Protein AF-A0A3E0DUM4-F1 (afdb_monomer)

Sequence (190 aa):
MMRSFSKRTEKLINAALLCGCVSVSGQLQAVDLVTFGQACLKQESYLNTLKRNIDEADFARHTSKDLNQGARANLRSYNRQLNELEPELQACQKNAPNSRTCHDIRIRHNRLTELADRAEQRLDKQHDALNLDPPQTLFFRQQRYHDVYDQFIAMCRDSDVHYQLIQDPNAYQQVCGSGSNKASITCSLF

Nearest PDB structures (foldseek):
  6pyu-assembly1_B  TM=5.303E-01  e=1.252E-01  Homo sapiens
  8i21-assembly1_A  TM=4.875E-01  e=2.104E-01  Saccharomyces cerevisiae S288C
  3q0k-assembly1_A  TM=5.573E-01  e=5.086E-01  Homo sapiens
  8hhl-assembly1_A  TM=4.078E-01  e=9.987E-01  Mycolicibacterium mucogenicum
  6z6f-assembly1_C  TM=4.645E-01  e=1.513E+00  Saccharomyces cerevisiae S288C

Mean predicted aligned error: 15.5 Å

Structure (mmCIF, N/CA/C/O backbone):
data_AF-A0A3E0DUM4-F1
#
_entry.id   AF-A0A3E0DUM4-F1
#
loop_
_atom_site.group_PDB
_atom_site.id
_atom_site.type_symbol
_atom_site.label_atom_id
_atom_site.label_alt_id
_atom_site.label_comp_id
_atom_site.label_asym_id
_atom_site.label_entity_id
_atom_site.label_seq_id
_atom_site.pdbx_PDB_ins_code
_atom_site.Cartn_x
_atom_site.Cartn_y
_atom_site.Cartn_z
_atom_site.occupancy
_atom_site.B_iso_or_equiv
_atom_site.auth_seq_id
_atom_site.auth_comp_id
_atom_site.auth_asym_id
_atom_site.auth_atom_id
_atom_site.pdbx_PDB_model_num
ATOM 1 N N . MET A 1 1 ? -41.282 -30.465 -21.167 1.00 40.03 1 MET A N 1
ATOM 2 C CA . MET A 1 1 ? -39.963 -30.616 -21.828 1.00 40.03 1 MET A CA 1
ATOM 3 C C . MET A 1 1 ? -39.872 -29.615 -22.969 1.00 40.03 1 MET A C 1
ATOM 5 O O . MET A 1 1 ? -40.908 -29.290 -23.523 1.00 40.03 1 MET A O 1
ATOM 9 N N . MET A 1 2 ? -38.650 -29.172 -23.285 1.00 31.66 2 MET A N 1
ATOM 10 C CA . MET A 1 2 ? -38.254 -28.144 -24.269 1.00 31.66 2 MET A CA 1
ATOM 11 C C . MET A 1 2 ? -38.303 -26.688 -23.768 1.00 31.66 2 MET A C 1
ATOM 13 O O . MET A 1 2 ? -39.292 -25.979 -23.900 1.00 31.66 2 MET A O 1
ATOM 17 N N . ARG A 1 3 ? -37.164 -26.238 -23.220 1.00 33.84 3 ARG A N 1
ATOM 18 C CA . ARG A 1 3 ? -36.743 -24.831 -23.218 1.00 33.84 3 ARG A CA 1
ATOM 19 C C . ARG A 1 3 ? -35.675 -24.681 -24.300 1.00 33.84 3 ARG A C 1
ATOM 21 O O . ARG A 1 3 ? -34.672 -25.391 -24.270 1.00 33.84 3 ARG A O 1
ATOM 28 N N . SER A 1 4 ? -35.910 -23.791 -25.257 1.00 32.53 4 SER A N 1
ATOM 29 C CA . SER A 1 4 ? -34.938 -23.398 -26.274 1.00 32.53 4 SER A CA 1
ATOM 30 C C . SER A 1 4 ? -33.843 -22.544 -25.634 1.00 32.53 4 SER A C 1
ATOM 32 O O . SER A 1 4 ? -34.098 -21.412 -25.221 1.00 32.53 4 SER A O 1
ATOM 34 N N . PHE A 1 5 ? -32.626 -23.075 -25.554 1.00 36.91 5 PHE A N 1
ATOM 35 C CA . PHE A 1 5 ? -31.440 -22.289 -25.236 1.00 36.91 5 PHE A CA 1
ATOM 36 C C . PHE A 1 5 ? -30.905 -21.647 -26.517 1.00 36.91 5 PHE A C 1
ATOM 38 O O . PHE A 1 5 ? -30.597 -22.325 -27.498 1.00 36.91 5 PHE A O 1
ATOM 45 N N . SER A 1 6 ? -30.836 -20.317 -26.497 1.00 35.28 6 SER A N 1
ATOM 46 C CA . SER A 1 6 ? -30.232 -19.498 -27.542 1.00 35.28 6 SER A CA 1
ATOM 47 C C . SER A 1 6 ? -28.742 -19.824 -27.656 1.00 35.28 6 SER A C 1
ATOM 49 O O . SER A 1 6 ? -27.968 -19.596 -26.726 1.00 35.28 6 SER A O 1
ATOM 51 N N . LYS A 1 7 ? -28.352 -20.382 -28.805 1.00 37.91 7 LYS A N 1
ATOM 52 C CA . LYS A 1 7 ? -26.960 -20.577 -29.213 1.00 37.91 7 LYS A CA 1
ATOM 53 C C . LYS A 1 7 ? -26.340 -19.208 -29.508 1.00 37.91 7 LYS A C 1
ATOM 55 O O . LYS A 1 7 ? -26.515 -18.678 -30.602 1.00 37.91 7 LYS A O 1
ATOM 60 N N . ARG A 1 8 ? -25.581 -18.648 -28.565 1.00 36.72 8 ARG A N 1
ATOM 61 C CA . ARG A 1 8 ? -24.530 -17.673 -28.890 1.00 36.72 8 ARG A CA 1
ATOM 62 C C . ARG A 1 8 ? -23.198 -18.402 -28.893 1.00 36.72 8 ARG A C 1
ATOM 64 O O . ARG A 1 8 ? -22.580 -18.627 -27.864 1.00 36.72 8 ARG A O 1
ATOM 71 N N . THR A 1 9 ? -22.850 -18.813 -30.102 1.00 42.00 9 THR A N 1
ATOM 72 C CA . THR A 1 9 ? -21.550 -19.305 -30.539 1.00 42.00 9 THR A CA 1
ATOM 73 C C . THR A 1 9 ? -20.413 -18.449 -30.002 1.00 42.00 9 THR A C 1
ATOM 75 O O . THR A 1 9 ? -20.361 -17.240 -30.243 1.00 42.00 9 THR A O 1
ATOM 78 N N . GLU A 1 10 ? -19.498 -19.134 -29.330 1.00 35.66 10 GLU A N 1
ATOM 79 C CA . GLU A 1 10 ? -18.107 -18.763 -29.137 1.00 35.66 10 GLU A CA 1
ATOM 80 C C . GLU A 1 10 ? -17.526 -18.204 -30.444 1.00 35.66 10 GLU A C 1
ATOM 82 O O . GLU A 1 10 ? -17.496 -18.872 -31.477 1.00 35.66 10 GLU A O 1
ATOM 87 N N . LYS A 1 11 ? -17.056 -16.959 -30.397 1.00 35.06 11 LYS A N 1
ATOM 88 C CA . LYS A 1 11 ? -16.026 -16.469 -31.310 1.00 35.06 11 LYS A CA 1
ATOM 89 C C . LYS A 1 11 ? -14.816 -16.113 -30.467 1.00 35.06 11 LYS A C 1
ATOM 91 O O . LYS A 1 11 ? -14.640 -14.984 -30.022 1.00 35.06 11 LYS A O 1
ATOM 96 N N . LEU A 1 12 ? -14.035 -17.153 -30.206 1.00 32.28 12 LEU A N 1
ATOM 97 C CA . LEU A 1 12 ? -12.632 -17.055 -29.856 1.00 32.28 12 LEU A CA 1
ATOM 98 C C . LEU A 1 12 ? -11.873 -16.355 -30.995 1.00 32.28 12 LEU A C 1
ATOM 100 O O . LEU A 1 12 ? -12.069 -16.682 -32.161 1.00 32.28 12 LEU A O 1
ATOM 104 N N . ILE A 1 13 ? -10.991 -15.443 -30.583 1.00 42.00 13 ILE A N 1
ATOM 105 C CA . ILE A 1 13 ? -9.674 -15.162 -31.171 1.00 42.00 13 ILE A CA 1
ATOM 106 C C . ILE A 1 13 ? -9.683 -14.623 -32.610 1.00 42.00 13 ILE A C 1
ATOM 108 O O . ILE A 1 13 ? -9.841 -15.371 -33.566 1.00 42.00 13 ILE A O 1
ATOM 112 N N . ASN A 1 14 ? -9.422 -13.317 -32.750 1.00 37.12 14 ASN A N 1
ATOM 113 C CA . ASN A 1 14 ? -8.430 -12.755 -33.684 1.00 37.12 14 ASN A CA 1
ATOM 114 C C . ASN A 1 14 ? -8.559 -11.228 -33.735 1.00 37.12 14 ASN A C 1
ATOM 116 O O . ASN A 1 14 ? -9.445 -10.713 -34.409 1.00 37.12 14 ASN A O 1
ATOM 120 N N . ALA A 1 15 ? -7.655 -10.511 -33.063 1.00 33.38 15 ALA A N 1
ATOM 121 C CA . ALA A 1 15 ? -7.258 -9.162 -33.470 1.00 33.38 15 ALA A CA 1
ATOM 122 C C . ALA A 1 15 ? -5.965 -8.733 -32.756 1.00 33.38 15 ALA A C 1
ATOM 124 O O . ALA A 1 15 ? -5.986 -8.219 -31.643 1.00 33.38 15 ALA A O 1
ATOM 125 N N . ALA A 1 16 ? -4.854 -8.948 -33.462 1.00 39.00 16 ALA A N 1
ATOM 126 C CA . ALA A 1 16 ? -3.651 -8.120 -33.454 1.00 39.00 16 ALA A CA 1
ATOM 127 C C . ALA A 1 16 ? -2.889 -7.946 -32.125 1.00 39.00 16 ALA A C 1
ATOM 129 O O . ALA A 1 16 ? -2.724 -6.835 -31.627 1.00 39.00 16 ALA A O 1
ATOM 130 N N . LEU A 1 17 ? -2.273 -9.030 -31.643 1.00 34.59 17 LEU A N 1
ATOM 131 C CA . LEU A 1 17 ? -0.927 -8.899 -31.085 1.00 34.59 17 LEU A CA 1
ATOM 132 C C . LEU A 1 17 ? 0.041 -8.986 -32.270 1.00 34.59 17 LEU A C 1
ATOM 134 O O . LEU A 1 17 ? 0.186 -10.044 -32.881 1.00 34.59 17 LEU A O 1
ATOM 138 N N . LEU A 1 18 ? 0.655 -7.863 -32.636 1.00 38.34 18 LEU A N 1
ATOM 139 C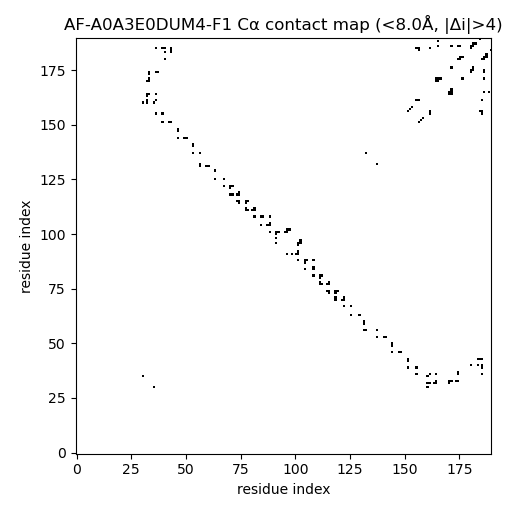 CA . LEU A 1 18 ? 1.789 -7.825 -33.557 1.00 38.34 18 LEU A CA 1
ATOM 140 C C . LEU A 1 18 ? 2.987 -8.499 -32.871 1.00 38.34 18 LEU A C 1
ATOM 142 O O . LEU A 1 18 ? 3.875 -7.841 -32.339 1.00 38.34 18 LEU A O 1
ATOM 146 N N . CYS A 1 19 ? 2.992 -9.831 -32.861 1.00 37.75 19 CYS A N 1
ATOM 147 C CA . CYS A 1 19 ? 4.203 -10.619 -32.700 1.00 37.75 19 CYS A CA 1
ATOM 148 C C . CYS A 1 19 ? 5.016 -10.462 -33.986 1.00 37.75 19 CYS A C 1
ATOM 150 O O . CYS A 1 19 ? 4.817 -11.186 -34.959 1.00 37.75 19 CYS A O 1
ATOM 152 N N . GLY A 1 20 ? 5.933 -9.498 -33.990 1.00 37.50 20 GLY A N 1
ATOM 153 C CA . GLY A 1 20 ? 7.075 -9.542 -34.888 1.00 37.50 20 GLY A CA 1
ATOM 154 C C . GLY A 1 20 ? 7.987 -10.681 -34.445 1.00 37.50 20 GLY A C 1
ATOM 155 O O . GLY A 1 20 ? 8.892 -10.475 -33.645 1.00 37.50 20 GLY A O 1
ATOM 156 N N . CYS A 1 21 ? 7.720 -11.894 -34.926 1.00 39.47 21 CYS A N 1
ATOM 157 C CA . CYS A 1 21 ? 8.70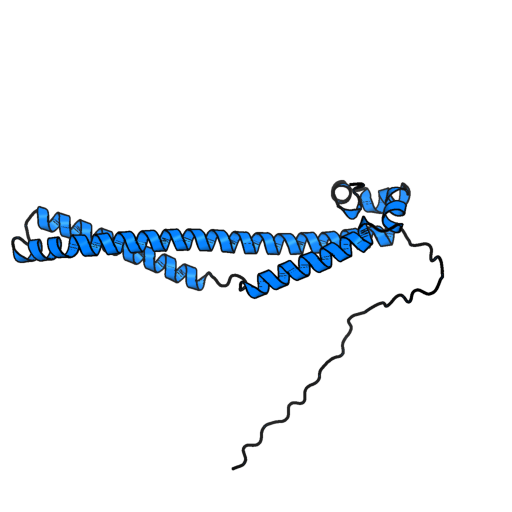6 -12.963 -34.932 1.00 39.47 21 CYS A CA 1
ATOM 158 C C . CYS A 1 21 ? 9.836 -12.532 -35.872 1.00 39.47 21 CYS A C 1
ATOM 160 O O . CYS A 1 21 ? 9.677 -12.586 -37.090 1.00 39.47 21 CYS A O 1
ATOM 162 N N . VAL A 1 22 ? 10.966 -12.087 -35.322 1.00 42.34 22 VAL A N 1
ATOM 163 C CA . VAL A 1 22 ? 12.200 -12.001 -36.103 1.00 42.34 22 VAL A CA 1
ATOM 164 C C . VAL A 1 22 ? 12.807 -13.395 -36.094 1.00 42.34 22 VAL A C 1
ATOM 166 O O . VAL A 1 22 ? 13.387 -13.848 -35.110 1.00 42.34 22 VAL A O 1
ATOM 169 N N . SER A 1 23 ? 12.580 -14.107 -37.190 1.00 39.59 23 SER A N 1
ATOM 170 C CA . SER A 1 23 ? 13.261 -15.346 -37.530 1.00 39.59 23 SER A CA 1
ATOM 171 C C . SER A 1 23 ? 14.770 -15.118 -37.467 1.00 39.59 23 SER A C 1
ATOM 173 O O . SER A 1 23 ? 15.294 -14.245 -38.158 1.00 39.59 23 SER A O 1
ATOM 175 N N . VAL A 1 24 ? 15.476 -15.920 -36.669 1.00 45.78 24 VAL A N 1
ATOM 176 C CA . VAL A 1 24 ? 16.940 -15.988 -36.687 1.00 45.78 24 VAL A CA 1
ATOM 177 C C . VAL A 1 24 ? 17.348 -16.614 -38.018 1.00 45.78 24 VAL A C 1
ATOM 179 O O . VAL A 1 24 ? 17.377 -17.828 -38.190 1.00 45.78 24 VAL A O 1
ATOM 182 N N . SER A 1 25 ? 17.577 -15.769 -39.012 1.00 33.84 25 SER A N 1
ATOM 183 C CA . SER A 1 25 ? 18.244 -16.107 -40.263 1.00 33.84 25 SER A CA 1
ATOM 184 C C . SER A 1 25 ? 19.445 -15.185 -40.351 1.00 33.84 25 SER A C 1
ATOM 186 O O . SER A 1 25 ? 19.286 -13.971 -40.265 1.00 33.84 25 SER A O 1
ATOM 188 N N . GLY A 1 26 ? 20.640 -15.770 -40.436 1.00 38.81 26 GLY A N 1
ATOM 189 C CA . GLY A 1 26 ? 21.913 -15.059 -40.403 1.00 38.81 26 GLY A CA 1
ATOM 190 C C . GLY A 1 26 ? 21.964 -13.900 -41.394 1.00 38.81 26 GLY A C 1
ATOM 191 O O . GLY A 1 26 ? 22.211 -14.087 -42.581 1.00 38.81 26 GLY A O 1
ATOM 192 N N . GLN A 1 27 ? 21.759 -12.701 -40.870 1.00 31.33 27 GLN A N 1
ATOM 193 C CA . GLN A 1 27 ? 22.180 -11.432 -41.428 1.00 31.33 27 GLN A CA 1
ATOM 194 C C . GLN A 1 27 ? 22.624 -10.608 -40.222 1.00 31.33 27 GLN A C 1
ATOM 196 O O . GLN A 1 27 ? 21.828 -10.377 -39.313 1.00 31.33 27 GLN A O 1
ATOM 201 N N . LEU A 1 28 ? 23.894 -10.193 -40.193 1.00 43.25 28 LEU A N 1
ATOM 202 C CA . LEU A 1 28 ? 24.330 -9.061 -39.376 1.00 43.25 28 LEU A CA 1
ATOM 203 C C . LEU A 1 28 ? 23.565 -7.830 -39.884 1.00 43.25 28 LEU A C 1
ATOM 205 O O . LEU A 1 28 ? 24.060 -7.060 -40.703 1.00 43.25 28 LEU A O 1
ATOM 209 N N . GLN A 1 29 ? 22.312 -7.680 -39.466 1.00 44.84 29 GLN A N 1
ATOM 210 C CA . GLN A 1 29 ? 21.644 -6.396 -39.521 1.00 44.84 29 GLN A CA 1
ATOM 211 C C . GLN A 1 29 ? 22.371 -5.549 -38.486 1.00 44.84 29 GLN A C 1
ATOM 213 O O . GLN A 1 29 ? 22.411 -5.920 -37.314 1.00 44.84 29 GLN A O 1
ATOM 218 N N . ALA A 1 30 ? 23.025 -4.476 -38.932 1.00 54.16 30 ALA A N 1
ATOM 219 C CA . ALA A 1 30 ? 23.579 -3.484 -38.027 1.00 54.16 30 ALA A CA 1
ATOM 220 C C . ALA A 1 30 ? 22.437 -3.037 -37.110 1.00 54.16 30 ALA A C 1
ATOM 222 O O . ALA A 1 30 ? 21.490 -2.391 -37.562 1.00 54.16 30 ALA A O 1
ATOM 223 N N . VAL A 1 31 ? 22.468 -3.491 -35.858 1.00 65.50 31 VAL A N 1
ATOM 224 C CA . VAL A 1 31 ? 21.446 -3.131 -34.887 1.00 65.50 31 VAL A CA 1
ATOM 225 C C . VAL A 1 31 ? 21.639 -1.653 -34.611 1.00 65.50 31 VAL A C 1
ATOM 227 O O . VAL A 1 31 ? 22.713 -1.235 -34.184 1.00 65.50 31 VAL A O 1
ATOM 230 N N . ASP A 1 32 ? 20.616 -0.853 -34.897 1.00 87.81 32 ASP A N 1
ATOM 231 C CA . ASP A 1 32 ? 20.628 0.550 -34.514 1.00 87.81 32 ASP A CA 1
ATOM 232 C C . ASP A 1 32 ? 20.608 0.636 -32.983 1.00 87.81 32 ASP A C 1
ATOM 234 O O . ASP A 1 32 ? 19.577 0.421 -32.336 1.00 87.81 32 ASP A O 1
ATOM 238 N N . LEU A 1 33 ? 21.780 0.929 -32.418 1.00 89.50 33 LEU A N 1
ATOM 239 C CA . LEU A 1 33 ? 22.016 1.027 -30.982 1.00 89.50 33 LEU A CA 1
ATOM 240 C C . LEU A 1 33 ? 21.091 2.064 -30.333 1.00 89.50 33 LEU A C 1
ATOM 242 O O . LEU A 1 33 ? 20.639 1.860 -29.205 1.00 89.50 33 LEU A O 1
ATOM 246 N N . VAL A 1 34 ? 20.743 3.139 -31.050 1.00 89.12 34 VAL A N 1
ATOM 247 C CA . VAL A 1 34 ? 19.838 4.175 -30.539 1.00 89.12 34 VAL A CA 1
ATOM 248 C C . VAL A 1 34 ? 18.423 3.622 -30.400 1.00 89.12 34 VAL A C 1
ATOM 250 O O . VAL A 1 34 ? 17.815 3.747 -29.335 1.00 89.12 34 VAL A O 1
ATOM 253 N N . THR A 1 35 ? 17.915 2.954 -31.438 1.00 90.94 35 THR A N 1
ATOM 254 C CA . THR A 1 35 ? 16.594 2.307 -31.407 1.00 90.94 35 THR A CA 1
ATOM 255 C C . THR A 1 35 ? 16.524 1.224 -30.327 1.00 90.94 35 THR A C 1
ATOM 257 O O . THR A 1 35 ? 15.549 1.167 -29.572 1.00 90.94 35 THR A O 1
ATOM 260 N N . PHE A 1 36 ? 17.566 0.398 -30.202 1.00 91.44 36 PHE A N 1
ATOM 261 C CA . PHE A 1 36 ? 17.672 -0.612 -29.147 1.00 91.44 36 PHE A CA 1
ATOM 262 C C . PHE A 1 36 ? 17.604 0.021 -27.747 1.00 91.44 36 PHE A C 1
ATOM 264 O O . PHE A 1 36 ? 16.749 -0.345 -26.938 1.00 91.44 36 PHE A O 1
ATOM 271 N N . GLY A 1 37 ? 18.440 1.026 -27.478 1.00 88.38 37 GLY A N 1
ATOM 272 C CA . GLY A 1 37 ? 18.495 1.687 -26.176 1.00 88.38 37 GLY A CA 1
ATOM 273 C C . GLY A 1 37 ? 17.185 2.384 -25.797 1.00 88.38 37 GLY A C 1
ATOM 274 O O . GLY A 1 37 ? 16.728 2.282 -24.658 1.00 88.38 37 GLY A O 1
ATOM 275 N N . GLN A 1 38 ? 16.515 3.031 -26.754 1.00 91.69 38 GLN A N 1
ATOM 276 C CA . GLN A 1 38 ? 15.198 3.640 -26.531 1.00 91.69 38 GLN A CA 1
ATOM 277 C C . GLN A 1 38 ? 14.117 2.602 -26.199 1.00 91.69 38 GLN A C 1
ATOM 279 O O . GLN A 1 38 ? 13.269 2.848 -25.334 1.00 91.69 38 GLN A O 1
ATOM 284 N N . ALA A 1 39 ? 14.142 1.438 -26.853 1.00 88.75 39 ALA A N 1
ATOM 285 C CA . ALA A 1 39 ? 13.221 0.347 -26.549 1.00 88.75 39 ALA A CA 1
ATOM 286 C C . ALA A 1 39 ? 13.430 -0.182 -25.120 1.00 88.75 39 ALA A C 1
ATOM 288 O O . ALA A 1 39 ? 12.455 -0.376 -24.389 1.00 88.75 39 ALA A O 1
ATOM 289 N N . CYS A 1 40 ? 14.685 -0.328 -24.695 1.00 89.44 40 CYS A N 1
ATOM 290 C CA . CYS A 1 40 ? 15.030 -0.749 -23.341 1.00 89.44 40 CYS A CA 1
ATOM 291 C C . CYS A 1 40 ? 14.597 0.269 -22.275 1.00 89.44 40 CYS A C 1
ATOM 293 O O . CYS A 1 40 ? 13.932 -0.114 -21.313 1.00 89.44 40 CYS A O 1
ATOM 295 N N . LEU A 1 41 ? 14.812 1.571 -22.495 1.00 89.38 41 LEU A N 1
ATOM 296 C CA . LEU A 1 41 ? 14.311 2.623 -21.596 1.00 89.38 41 LEU A CA 1
ATOM 297 C C . LEU A 1 41 ? 12.782 2.607 -21.455 1.00 89.38 41 LEU A C 1
ATOM 299 O O . LEU A 1 41 ? 12.240 2.807 -20.364 1.00 89.38 41 LEU A O 1
ATOM 303 N N . LYS A 1 42 ? 12.061 2.359 -22.552 1.00 89.00 42 LYS A N 1
ATOM 304 C CA . LYS A 1 42 ? 10.597 2.244 -22.531 1.00 89.00 42 LYS A CA 1
ATOM 305 C C . LYS A 1 42 ? 10.143 1.029 -21.720 1.00 89.00 42 LYS A C 1
ATOM 307 O O . LYS A 1 42 ? 9.193 1.137 -20.942 1.00 89.00 42 LYS A O 1
ATOM 312 N N . GLN A 1 43 ? 10.817 -0.105 -21.888 1.00 85.56 43 GLN A N 1
ATOM 313 C CA . GLN A 1 43 ? 10.534 -1.326 -21.138 1.00 85.56 43 GLN A CA 1
ATOM 314 C C . GLN A 1 43 ? 10.823 -1.148 -19.641 1.00 85.56 43 GLN A C 1
ATOM 316 O O . GLN A 1 43 ? 10.012 -1.538 -18.800 1.00 85.56 43 GLN A O 1
ATOM 321 N N . GLU A 1 44 ? 11.925 -0.484 -19.303 1.00 87.88 44 GLU A N 1
ATOM 322 C CA . GLU A 1 44 ? 12.287 -0.149 -17.929 1.00 87.88 44 GLU A CA 1
ATOM 323 C C . GLU A 1 44 ? 11.263 0.797 -17.281 1.00 87.88 44 GLU A C 1
ATOM 325 O O . GLU A 1 44 ? 10.831 0.583 -16.149 1.00 87.88 44 GLU A O 1
ATOM 330 N N . SER A 1 45 ? 10.783 1.806 -18.014 1.00 87.38 45 SER A N 1
ATOM 331 C CA . SER A 1 45 ? 9.715 2.703 -17.550 1.00 87.38 45 SER A CA 1
ATOM 332 C C . SER A 1 45 ? 8.412 1.952 -17.234 1.00 87.38 45 SER A C 1
ATOM 334 O O . SER A 1 45 ? 7.754 2.214 -16.218 1.00 87.38 45 SER A O 1
ATOM 336 N N . TYR A 1 46 ? 8.056 0.973 -18.070 1.00 85.69 46 TYR A N 1
ATOM 337 C CA . TYR A 1 46 ? 6.918 0.092 -17.824 1.00 85.69 46 TYR A CA 1
ATOM 338 C C . TYR A 1 46 ? 7.122 -0.764 -16.564 1.00 85.69 46 TYR A C 1
ATOM 340 O O . TYR A 1 46 ? 6.227 -0.821 -15.716 1.00 85.69 46 TYR A O 1
ATOM 348 N N . LEU A 1 47 ? 8.306 -1.362 -16.389 1.00 87.19 47 LEU A N 1
ATOM 349 C CA . LEU A 1 47 ? 8.663 -2.134 -15.194 1.00 87.19 47 LEU A CA 1
ATOM 350 C C . LEU A 1 47 ? 8.605 -1.292 -13.916 1.00 87.19 47 LEU A C 1
ATOM 352 O O . LEU A 1 47 ? 8.012 -1.724 -12.930 1.00 87.19 47 LEU A O 1
ATOM 356 N N . ASN A 1 48 ? 9.133 -0.070 -13.944 1.00 85.62 48 ASN A N 1
ATOM 357 C CA . ASN A 1 48 ? 9.082 0.855 -12.810 1.00 85.62 48 ASN A CA 1
ATOM 358 C C . ASN A 1 48 ? 7.639 1.213 -12.431 1.00 85.62 48 ASN A C 1
ATOM 360 O O . ASN A 1 48 ? 7.291 1.267 -11.251 1.00 85.62 48 ASN A O 1
ATOM 364 N N . THR A 1 49 ? 6.771 1.401 -13.427 1.00 84.75 49 THR A N 1
ATOM 365 C CA . THR A 1 49 ? 5.340 1.637 -13.192 1.00 84.75 49 THR A CA 1
ATOM 366 C C . THR A 1 49 ? 4.670 0.415 -12.568 1.00 84.75 49 THR A C 1
ATOM 368 O O . THR A 1 49 ? 3.925 0.553 -11.599 1.00 84.75 49 THR A O 1
ATOM 371 N N . LEU A 1 50 ? 4.952 -0.781 -13.091 1.00 81.94 50 LEU A N 1
ATOM 372 C CA . LEU A 1 50 ? 4.401 -2.029 -12.572 1.00 81.94 50 LEU A CA 1
ATOM 373 C C . LEU A 1 50 ? 4.852 -2.283 -11.127 1.00 81.94 50 LEU A C 1
ATOM 375 O O . LEU A 1 50 ? 4.013 -2.602 -10.286 1.00 81.94 50 LEU A O 1
ATOM 379 N N . LYS A 1 51 ? 6.140 -2.068 -10.829 1.00 86.25 51 LYS A N 1
ATOM 380 C CA . LYS A 1 51 ? 6.702 -2.185 -9.481 1.00 86.25 51 LYS A CA 1
ATOM 381 C C . LYS A 1 51 ? 6.033 -1.230 -8.500 1.00 86.25 51 LYS A C 1
ATOM 383 O O . LYS A 1 51 ? 5.573 -1.671 -7.455 1.00 86.25 51 LYS A O 1
ATOM 388 N N . ARG A 1 52 ? 5.919 0.054 -8.848 1.00 81.75 52 ARG A N 1
ATOM 389 C CA . ARG A 1 52 ? 5.269 1.054 -7.988 1.00 81.75 52 ARG A CA 1
ATOM 390 C C . ARG A 1 52 ? 3.831 0.664 -7.642 1.00 81.75 52 ARG A C 1
ATOM 392 O O . ARG A 1 52 ? 3.441 0.775 -6.488 1.00 81.75 52 ARG A O 1
ATOM 399 N N . ASN A 1 53 ? 3.070 0.166 -8.616 1.00 79.50 53 ASN A N 1
ATOM 400 C CA . ASN A 1 53 ? 1.690 -0.268 -8.386 1.00 79.50 53 ASN A CA 1
ATOM 401 C C . ASN A 1 53 ? 1.610 -1.494 -7.459 1.00 79.50 53 ASN A C 1
ATOM 403 O O . ASN A 1 53 ? 0.643 -1.640 -6.716 1.00 79.50 53 ASN A O 1
ATOM 407 N N . ILE A 1 54 ? 2.599 -2.393 -7.521 1.00 81.56 54 ILE A N 1
ATOM 408 C CA . ILE A 1 54 ? 2.709 -3.528 -6.596 1.00 81.56 54 ILE A CA 1
ATOM 409 C C . ILE A 1 54 ? 3.047 -3.022 -5.191 1.00 81.56 54 ILE A C 1
ATOM 411 O O . ILE A 1 54 ? 2.337 -3.363 -4.250 1.00 81.56 54 ILE A O 1
ATOM 415 N N . ASP A 1 55 ? 4.072 -2.177 -5.060 1.00 80.44 55 ASP A N 1
ATOM 416 C CA . ASP A 1 55 ? 4.540 -1.654 -3.772 1.00 80.44 55 ASP A CA 1
ATOM 417 C C . ASP A 1 55 ? 3.436 -0.847 -3.054 1.00 80.44 55 ASP A C 1
ATOM 419 O O . ASP A 1 55 ? 3.234 -0.999 -1.849 1.00 80.44 55 ASP A O 1
ATOM 423 N N . GLU A 1 56 ? 2.668 -0.034 -3.789 1.00 76.69 56 GLU A N 1
ATOM 424 C CA . GLU A 1 56 ? 1.521 0.714 -3.255 1.00 76.69 56 GLU A CA 1
ATOM 425 C C . GLU A 1 56 ? 0.409 -0.218 -2.753 1.00 76.69 56 GLU A C 1
ATOM 427 O O . GLU A 1 56 ? -0.119 -0.031 -1.652 1.00 76.69 56 GLU A O 1
ATOM 432 N N . ALA A 1 57 ? 0.079 -1.256 -3.527 1.00 76.56 57 ALA A N 1
ATOM 433 C CA . ALA A 1 57 ? -0.936 -2.225 -3.136 1.00 76.56 57 ALA A CA 1
ATOM 434 C C . ALA A 1 57 ? -0.505 -3.061 -1.918 1.00 76.56 57 ALA A C 1
ATOM 436 O O . ALA A 1 57 ? -1.318 -3.314 -1.023 1.00 76.56 57 ALA A O 1
ATOM 437 N N . ASP A 1 58 ? 0.768 -3.456 -1.846 1.00 76.69 58 ASP A N 1
ATOM 438 C CA . ASP A 1 58 ? 1.324 -4.160 -0.692 1.00 76.69 58 ASP A CA 1
ATOM 439 C C . ASP A 1 58 ? 1.330 -3.274 0.557 1.00 76.69 58 ASP A C 1
ATOM 441 O O . ASP A 1 58 ? 0.855 -3.710 1.611 1.00 76.69 58 ASP A O 1
ATOM 445 N N . PHE A 1 59 ? 1.777 -2.020 0.446 1.00 71.12 59 PHE A N 1
ATOM 446 C CA . PHE A 1 59 ? 1.735 -1.056 1.546 1.00 71.12 59 PHE A CA 1
ATOM 447 C C . PHE A 1 59 ? 0.310 -0.879 2.085 1.00 71.12 59 PHE A C 1
ATOM 449 O O . PHE A 1 59 ? 0.073 -1.055 3.283 1.00 71.12 59 PHE A O 1
ATOM 456 N N . ALA A 1 60 ? -0.659 -0.621 1.203 1.00 71.38 60 ALA A N 1
ATOM 457 C CA . ALA A 1 60 ? -2.055 -0.442 1.589 1.00 71.38 60 ALA A CA 1
ATOM 458 C C . ALA A 1 60 ? -2.633 -1.692 2.277 1.00 71.38 60 ALA A C 1
ATOM 460 O O . ALA A 1 60 ? -3.331 -1.585 3.292 1.00 71.38 60 ALA A O 1
ATOM 461 N N . ARG A 1 61 ? -2.291 -2.891 1.786 1.00 72.81 61 ARG A N 1
ATOM 462 C CA . ARG A 1 61 ? -2.690 -4.167 2.396 1.00 72.81 61 ARG A CA 1
ATOM 463 C C . ARG A 1 61 ? -2.095 -4.350 3.793 1.00 72.81 61 ARG A C 1
ATOM 465 O O . ARG A 1 61 ? -2.823 -4.742 4.708 1.00 72.81 61 ARG A O 1
ATOM 472 N N . HIS A 1 62 ? -0.805 -4.072 3.975 1.00 72.12 62 HIS A N 1
ATOM 473 C CA . HIS A 1 62 ? -0.130 -4.199 5.269 1.00 72.12 62 HIS A CA 1
ATOM 474 C C . HIS A 1 62 ? -0.671 -3.199 6.294 1.00 72.12 62 HIS A C 1
ATOM 476 O O . HIS A 1 62 ? -1.091 -3.607 7.376 1.00 72.12 62 HIS A O 1
ATOM 482 N N . THR A 1 63 ? -0.777 -1.918 5.931 1.00 70.12 63 THR A N 1
ATOM 483 C CA . THR A 1 63 ? -1.345 -0.888 6.812 1.00 70.12 63 THR A CA 1
ATOM 484 C C . THR A 1 63 ? -2.786 -1.214 7.208 1.00 70.12 63 THR A C 1
ATOM 486 O O . THR A 1 63 ? -3.137 -1.128 8.385 1.00 70.12 63 THR A O 1
ATOM 489 N N . SER A 1 64 ? -3.622 -1.646 6.259 1.00 69.88 64 SER A N 1
ATOM 490 C CA . SER A 1 64 ? -5.003 -2.048 6.553 1.00 69.88 64 SER A CA 1
ATOM 491 C C . SER A 1 64 ? -5.066 -3.243 7.510 1.00 69.88 64 SER A C 1
ATOM 493 O O . SER A 1 64 ? -5.865 -3.246 8.450 1.00 69.88 64 SER A O 1
ATOM 495 N N . LYS A 1 65 ? -4.205 -4.251 7.322 1.00 74.62 65 LYS A N 1
ATOM 496 C CA . LYS A 1 65 ? -4.140 -5.427 8.198 1.00 74.62 65 LYS A CA 1
ATOM 497 C C .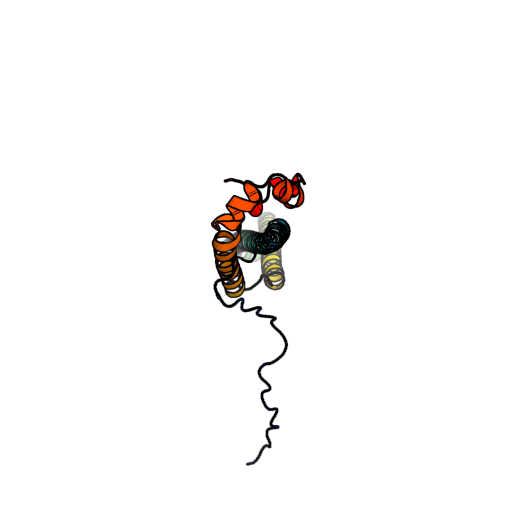 LYS A 1 65 ? -3.771 -5.047 9.633 1.00 74.62 65 LYS A C 1
ATOM 499 O O . LYS A 1 65 ? -4.437 -5.511 10.560 1.00 74.62 65 LYS A O 1
ATOM 504 N N . ASP A 1 66 ? -2.764 -4.200 9.815 1.00 72.94 66 ASP A N 1
ATOM 505 C CA . ASP A 1 66 ? -2.278 -3.807 11.142 1.00 72.94 66 ASP A CA 1
ATOM 506 C C . ASP A 1 66 ? -3.305 -2.941 11.886 1.00 72.94 66 ASP A C 1
ATOM 508 O O . ASP A 1 66 ? -3.613 -3.197 13.055 1.00 72.94 66 ASP A O 1
ATOM 512 N N . LEU A 1 67 ? -3.929 -1.982 11.191 1.00 73.44 67 LEU A N 1
ATOM 513 C CA . LEU A 1 67 ? -5.017 -1.173 11.749 1.00 73.44 67 LEU A CA 1
ATOM 514 C C . LEU A 1 67 ? -6.216 -2.040 12.164 1.00 73.44 67 LEU A C 1
ATOM 516 O O . LEU A 1 67 ? -6.753 -1.862 13.261 1.00 73.44 67 LEU A O 1
ATOM 520 N N . ASN A 1 68 ? -6.594 -3.019 11.337 1.00 76.44 68 ASN A N 1
ATOM 521 C CA . ASN A 1 68 ? -7.663 -3.969 11.649 1.00 76.44 68 ASN A CA 1
ATOM 522 C C . ASN A 1 68 ? -7.337 -4.832 12.873 1.00 76.44 68 ASN A C 1
ATOM 524 O O . ASN A 1 68 ? -8.200 -5.075 13.720 1.00 76.44 68 ASN A O 1
ATOM 528 N N . GLN A 1 69 ? -6.097 -5.309 12.994 1.00 81.38 69 GLN A N 1
ATOM 529 C CA . GLN A 1 69 ? -5.674 -6.084 14.160 1.00 81.38 69 GLN A CA 1
ATOM 530 C C . GLN A 1 69 ? -5.744 -5.254 15.445 1.00 81.38 69 GLN A C 1
ATOM 532 O O . GLN A 1 69 ? -6.282 -5.738 16.445 1.00 81.38 69 GLN A O 1
ATOM 537 N N . GLY A 1 70 ? -5.277 -4.002 15.407 1.00 81.00 70 GLY A N 1
ATOM 538 C CA . GLY A 1 70 ? -5.379 -3.070 16.531 1.00 81.00 70 GLY A CA 1
ATOM 539 C C . GLY A 1 70 ? -6.831 -2.789 16.929 1.00 81.00 70 GLY A C 1
ATOM 540 O O . GLY A 1 70 ? -7.187 -2.894 18.103 1.00 81.00 70 GLY A O 1
ATOM 541 N N . ALA A 1 71 ? -7.704 -2.518 15.955 1.00 81.31 71 ALA A N 1
ATOM 542 C CA . ALA A 1 71 ? -9.128 -2.288 16.200 1.00 81.31 71 ALA A CA 1
ATOM 543 C C . ALA A 1 71 ? -9.827 -3.518 16.814 1.00 81.31 71 ALA A C 1
ATOM 545 O O . ALA A 1 71 ? -10.544 -3.383 17.807 1.00 81.31 71 ALA A O 1
ATOM 546 N N . ARG A 1 72 ? -9.544 -4.732 16.318 1.00 86.88 72 ARG A N 1
ATOM 547 C CA . ARG A 1 72 ? -10.051 -5.990 16.905 1.00 86.88 72 ARG A CA 1
ATOM 548 C C . ARG A 1 72 ? -9.538 -6.226 18.324 1.00 86.88 72 ARG A C 1
ATOM 550 O O . ARG A 1 72 ? -10.266 -6.754 19.163 1.00 86.88 72 ARG A O 1
ATOM 557 N N . ALA A 1 73 ? -8.283 -5.884 18.607 1.00 87.25 73 ALA A N 1
ATOM 558 C CA . ALA A 1 73 ? -7.727 -5.996 19.953 1.00 87.25 73 ALA A CA 1
ATOM 559 C C . ALA A 1 73 ? -8.432 -5.045 20.933 1.00 87.25 73 ALA A C 1
ATOM 561 O O . ALA A 1 73 ? -8.820 -5.480 22.018 1.00 87.25 73 ALA A O 1
ATOM 562 N N . ASN A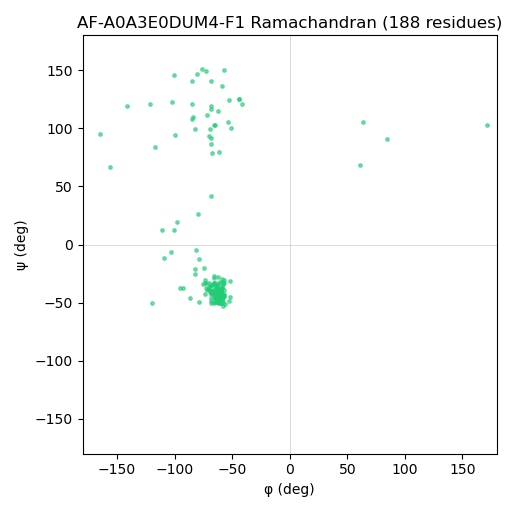 1 74 ? -8.673 -3.799 20.520 1.00 87.56 74 ASN A N 1
ATOM 563 C CA . ASN A 1 74 ? -9.399 -2.812 21.318 1.00 87.56 74 ASN A CA 1
ATOM 564 C C . ASN A 1 74 ? -10.837 -3.252 21.597 1.00 87.56 74 ASN A C 1
ATOM 566 O O . ASN A 1 74 ? -11.242 -3.261 22.756 1.00 87.56 74 ASN A O 1
ATOM 570 N N . LEU A 1 75 ? -11.573 -3.705 20.577 1.00 91.81 75 LEU A N 1
ATOM 571 C CA . LEU A 1 75 ? -12.940 -4.202 20.750 1.00 91.81 75 LEU A CA 1
ATOM 572 C C . LEU A 1 75 ? -13.004 -5.368 21.748 1.00 91.81 75 LEU A C 1
ATOM 574 O O . LEU A 1 75 ? -13.812 -5.354 22.672 1.00 91.81 75 LEU A O 1
ATOM 578 N N . ARG A 1 76 ? -12.095 -6.347 21.631 1.00 92.31 76 ARG A N 1
ATOM 579 C CA . ARG A 1 76 ? -12.004 -7.456 22.600 1.00 92.31 76 ARG A CA 1
ATOM 580 C C . ARG A 1 76 ? -11.726 -6.970 24.022 1.00 92.31 76 ARG A C 1
ATOM 582 O O . ARG A 1 76 ? -12.274 -7.532 24.967 1.00 92.31 76 ARG A O 1
ATOM 589 N N . SER A 1 77 ? -10.880 -5.953 24.175 1.00 94.69 77 SER A N 1
ATOM 590 C CA . SER A 1 77 ? -10.585 -5.347 25.476 1.00 94.69 77 SER A CA 1
ATOM 591 C C . SER A 1 77 ? -11.808 -4.643 26.069 1.00 94.69 77 SER A C 1
ATOM 593 O O . SER A 1 77 ? -12.120 -4.857 27.239 1.00 94.69 77 SER A O 1
ATOM 595 N N . TYR A 1 78 ? -12.536 -3.854 25.272 1.00 94.38 78 TYR A N 1
ATOM 596 C CA . TYR A 1 78 ? -13.751 -3.173 25.727 1.00 94.38 78 TYR A CA 1
ATOM 597 C C . TYR A 1 78 ? -14.851 -4.165 26.104 1.00 94.38 78 TYR A C 1
ATOM 599 O O . TYR A 1 78 ? -15.406 -4.049 27.191 1.00 94.38 78 TYR A O 1
ATOM 607 N N . ASN A 1 79 ? -15.085 -5.196 25.290 1.00 94.00 79 ASN A N 1
ATOM 608 C CA . ASN A 1 79 ? -16.083 -6.227 25.586 1.00 94.00 79 ASN A CA 1
ATOM 609 C C . ASN A 1 79 ? -15.734 -7.026 26.847 1.00 94.00 79 ASN A C 1
ATOM 611 O O . ASN A 1 79 ? -16.619 -7.353 27.633 1.00 94.00 79 ASN A O 1
ATOM 615 N N . ARG A 1 80 ? -14.445 -7.296 27.096 1.00 96.19 80 ARG A N 1
ATOM 616 C CA . ARG A 1 80 ? -14.013 -7.900 28.364 1.00 96.19 80 ARG A CA 1
ATOM 617 C C . ARG A 1 80 ? -14.336 -6.991 29.550 1.00 96.19 80 ARG A C 1
ATOM 619 O O . ARG A 1 80 ? -14.939 -7.460 30.506 1.00 96.19 80 ARG A O 1
ATOM 626 N N . GLN A 1 81 ? -13.980 -5.710 29.469 1.00 94.69 81 GLN A N 1
ATOM 627 C CA . GLN A 1 81 ? -14.253 -4.747 30.539 1.00 94.69 81 GLN A CA 1
ATOM 628 C C . GLN A 1 81 ? -15.755 -4.543 30.774 1.00 94.69 81 GLN A C 1
ATOM 630 O O . GLN A 1 81 ? -16.165 -4.369 31.915 1.00 94.69 81 GLN A O 1
ATOM 635 N N . LEU A 1 82 ? -16.579 -4.585 29.722 1.00 96.12 82 LEU A N 1
ATOM 636 C CA . LEU A 1 82 ? -18.038 -4.566 29.847 1.00 96.12 82 LEU A CA 1
ATOM 637 C C . LEU A 1 82 ? -18.541 -5.799 30.602 1.00 96.12 82 LEU A C 1
ATOM 639 O O . LEU A 1 82 ? -19.284 -5.645 31.562 1.00 96.12 82 LEU A O 1
ATOM 643 N N . ASN A 1 83 ? -18.074 -6.998 30.241 1.00 94.88 83 ASN A N 1
AT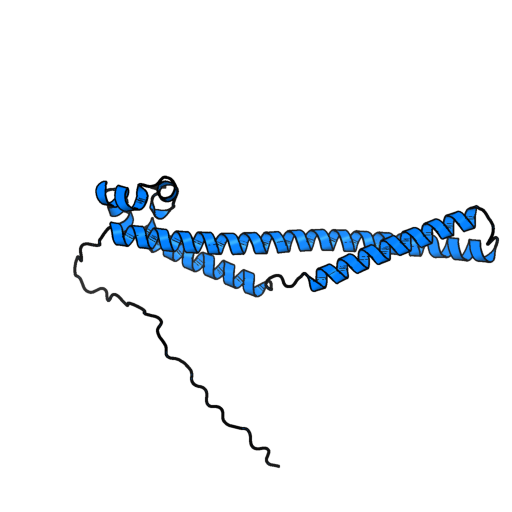OM 644 C CA . ASN A 1 83 ? -18.453 -8.238 30.929 1.00 94.88 83 ASN A CA 1
ATOM 645 C C . ASN A 1 83 ? -18.026 -8.256 32.405 1.00 94.88 83 ASN A C 1
ATOM 647 O O . ASN A 1 83 ? -18.747 -8.788 33.244 1.00 94.88 83 ASN A O 1
ATOM 651 N N . GLU A 1 84 ? -16.862 -7.687 32.724 1.00 95.00 84 GLU A N 1
ATOM 652 C CA . GLU A 1 84 ? -16.377 -7.544 34.102 1.00 95.00 84 GLU A CA 1
ATOM 653 C C . GLU A 1 84 ? -17.207 -6.525 34.901 1.00 95.00 84 GLU A C 1
ATOM 655 O O . GLU A 1 84 ? -17.461 -6.737 36.084 1.00 95.00 84 GLU A O 1
ATOM 660 N N . LEU A 1 85 ? -17.667 -5.447 34.257 1.00 93.88 85 LEU A N 1
ATOM 661 C CA . LEU A 1 85 ? -18.436 -4.369 34.888 1.00 93.88 85 LEU A CA 1
ATOM 662 C C . LEU A 1 85 ? -19.936 -4.684 35.021 1.00 93.88 85 LEU A C 1
ATOM 664 O O . LEU A 1 85 ? -20.609 -4.138 35.894 1.00 93.88 85 LEU A O 1
ATOM 668 N N . GLU A 1 86 ? -20.470 -5.558 34.171 1.00 94.06 86 GLU A N 1
ATOM 669 C CA . GLU A 1 86 ? -21.878 -5.964 34.147 1.00 94.06 86 GLU A CA 1
ATOM 670 C C . GLU A 1 86 ? -22.418 -6.454 35.511 1.00 94.06 86 GLU A C 1
ATOM 672 O O . GLU A 1 86 ? -23.457 -5.947 35.944 1.00 94.06 86 GLU A O 1
ATOM 677 N N . PRO A 1 87 ? -21.747 -7.357 36.260 1.00 94.81 87 PRO A N 1
ATOM 678 C CA . PRO A 1 87 ? -22.230 -7.762 37.581 1.00 94.81 87 PRO A CA 1
ATOM 679 C C . PRO A 1 87 ? -22.235 -6.608 38.594 1.00 94.81 87 PRO A C 1
ATOM 681 O O . PRO A 1 87 ? -23.144 -6.531 39.423 1.00 94.81 87 PRO A O 1
ATOM 684 N N . GLU A 1 88 ? -21.266 -5.689 38.526 1.00 93.12 88 GLU A N 1
ATOM 685 C CA . GLU A 1 88 ? -21.230 -4.500 39.390 1.00 93.12 88 GLU A CA 1
ATOM 686 C C . GLU A 1 88 ? -22.395 -3.554 39.080 1.00 93.12 88 GLU A C 1
ATOM 688 O O . GLU A 1 88 ? -23.046 -3.042 39.996 1.00 93.12 88 GLU A O 1
ATOM 693 N N . LEU A 1 89 ? -22.700 -3.363 37.792 1.00 91.81 89 LEU A N 1
ATOM 694 C CA . LEU A 1 89 ? -23.833 -2.566 37.335 1.00 91.81 89 LEU A CA 1
ATOM 695 C C . LEU A 1 89 ? -25.158 -3.170 37.812 1.00 91.81 89 LEU A C 1
ATOM 697 O O . LEU A 1 89 ? -25.972 -2.461 38.407 1.00 91.81 89 LEU A O 1
ATOM 701 N N . GLN A 1 90 ? -25.357 -4.475 37.624 1.00 94.62 90 GLN A N 1
ATOM 702 C CA . GLN A 1 90 ? -26.564 -5.175 38.072 1.00 94.62 90 GLN A CA 1
ATOM 703 C C . GLN A 1 90 ? -26.727 -5.109 39.596 1.00 94.62 90 GLN A C 1
ATOM 705 O O . GLN A 1 90 ? -27.817 -4.829 40.104 1.00 94.62 90 GLN A O 1
ATOM 710 N N . ALA A 1 91 ? -25.639 -5.312 40.345 1.00 93.44 91 ALA A N 1
ATOM 711 C CA . ALA A 1 91 ? -25.654 -5.234 41.800 1.00 93.44 91 ALA A CA 1
ATOM 712 C C . ALA A 1 91 ? -25.985 -3.818 42.295 1.00 93.44 91 ALA A C 1
ATOM 714 O O . ALA A 1 91 ? -26.811 -3.658 43.199 1.00 93.44 91 ALA A O 1
ATOM 715 N N . CYS A 1 92 ? -25.384 -2.782 41.704 1.00 92.44 92 CYS A N 1
ATOM 716 C CA . CYS A 1 92 ? -25.622 -1.406 42.131 1.00 92.44 92 CYS A CA 1
ATOM 717 C C . CYS A 1 92 ? -27.045 -0.945 41.796 1.00 92.44 92 CYS A C 1
ATOM 719 O O . CYS A 1 92 ? -27.688 -0.304 42.628 1.00 92.44 92 CYS A O 1
ATOM 721 N N . GLN A 1 93 ? -27.569 -1.328 40.627 1.00 90.88 93 GLN A N 1
ATOM 722 C CA . GLN A 1 93 ? -28.937 -1.016 40.210 1.00 90.88 93 GLN A CA 1
ATOM 723 C C . GLN A 1 93 ? -29.975 -1.665 41.127 1.00 90.88 93 GLN A C 1
ATOM 725 O O . GLN A 1 93 ? -30.996 -1.050 41.429 1.00 90.88 93 GLN A O 1
ATOM 730 N N . LYS A 1 94 ? -29.702 -2.885 41.605 1.00 94.62 94 LYS A N 1
ATOM 731 C CA . LYS A 1 94 ? -30.587 -3.606 42.524 1.00 94.62 94 LYS A CA 1
ATOM 732 C C . LYS A 1 94 ? -30.554 -3.043 43.946 1.00 94.62 94 LYS A C 1
ATOM 734 O O . LYS A 1 94 ? -31.601 -2.935 44.577 1.00 94.62 94 LYS A O 1
ATOM 739 N N . ASN A 1 95 ? -29.367 -2.717 44.458 1.00 92.56 95 ASN A N 1
ATOM 740 C CA . ASN A 1 95 ? -29.181 -2.427 45.883 1.00 92.56 95 ASN A CA 1
ATOM 741 C C . ASN A 1 95 ? -29.240 -0.929 46.217 1.00 92.56 95 ASN A C 1
ATOM 743 O O . ASN A 1 95 ? -29.744 -0.557 47.273 1.00 92.56 95 ASN A O 1
ATOM 747 N N . ALA A 1 96 ? -28.697 -0.067 45.352 1.00 89.12 96 ALA A N 1
ATOM 748 C CA . ALA A 1 96 ? -28.579 1.368 45.611 1.00 89.12 96 ALA A CA 1
ATOM 749 C C . ALA A 1 96 ? -28.493 2.175 44.294 1.00 89.12 96 ALA A C 1
ATOM 751 O O . ALA A 1 96 ? -27.455 2.787 44.010 1.00 89.12 96 ALA A O 1
ATOM 752 N N . PRO A 1 97 ? -29.574 2.212 43.489 1.00 79.69 97 PRO A N 1
ATOM 753 C CA . PRO A 1 97 ? -29.550 2.741 42.120 1.00 79.69 97 PRO A CA 1
ATOM 754 C C . PRO A 1 97 ? -29.182 4.228 42.021 1.00 79.69 97 PRO A C 1
ATOM 756 O O . PRO A 1 97 ? -28.605 4.649 41.021 1.00 79.69 97 PRO A O 1
ATOM 759 N N . ASN A 1 98 ? -29.478 5.010 43.065 1.00 87.62 98 ASN A N 1
ATOM 760 C CA . ASN A 1 98 ? -29.195 6.451 43.136 1.00 87.62 98 ASN A CA 1
ATOM 761 C C . ASN A 1 98 ? -27.940 6.776 43.965 1.00 87.62 98 ASN A C 1
ATOM 763 O O . ASN A 1 98 ? -27.720 7.922 44.354 1.00 87.62 98 ASN A O 1
ATOM 767 N N . SER A 1 99 ? -27.128 5.770 44.301 1.00 89.69 99 SER A N 1
ATOM 768 C CA . SER A 1 99 ? -25.852 6.006 44.975 1.00 89.69 99 SER A CA 1
ATOM 769 C C . SER A 1 99 ? -24.831 6.602 44.009 1.00 89.69 99 SER A C 1
ATOM 771 O O . SER A 1 99 ? -24.817 6.287 42.818 1.00 89.69 99 SER A O 1
ATOM 773 N N . ARG A 1 100 ? -23.913 7.416 44.541 1.00 90.06 100 ARG A N 1
ATOM 774 C CA . ARG A 1 100 ? -22.775 7.951 43.780 1.00 90.06 100 ARG A CA 1
ATOM 775 C C . ARG A 1 100 ? -21.998 6.842 43.061 1.00 90.06 100 ARG A C 1
ATOM 777 O O . ARG A 1 100 ? -21.728 6.963 41.874 1.00 90.06 100 ARG A O 1
ATOM 784 N N . THR A 1 101 ? -21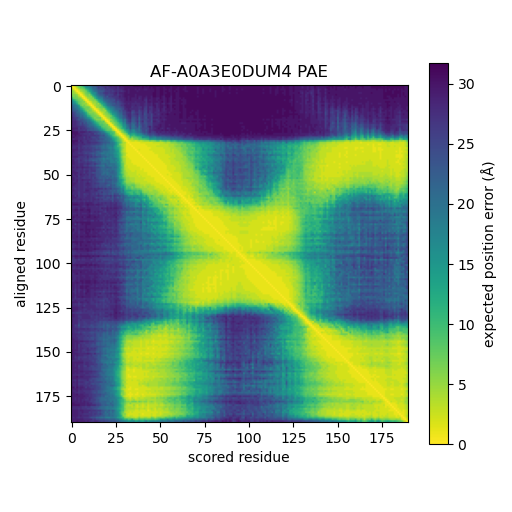.729 5.737 43.753 1.00 88.81 101 THR A N 1
ATOM 785 C CA . THR A 1 101 ? -21.028 4.578 43.189 1.00 88.81 101 THR A CA 1
ATOM 786 C C . THR A 1 101 ? -21.767 3.982 41.990 1.00 88.81 101 THR A C 1
ATOM 788 O O . THR A 1 101 ? -21.141 3.673 40.981 1.00 88.81 101 THR A O 1
ATOM 791 N N . CYS A 1 102 ? -23.099 3.865 42.047 1.00 85.50 102 CYS A N 1
ATOM 792 C CA . CYS A 1 102 ? -23.862 3.337 40.916 1.00 85.50 102 CYS A CA 1
ATOM 793 C C . CYS A 1 102 ? -23.897 4.302 39.721 1.00 85.50 102 CYS A C 1
ATOM 795 O O . CYS A 1 102 ? -23.868 3.865 38.568 1.00 85.50 102 CYS A O 1
ATOM 797 N N . HIS A 1 103 ? -23.892 5.615 39.972 1.00 89.88 103 HIS A N 1
ATOM 798 C CA . HIS A 1 103 ? -23.710 6.608 38.914 1.00 89.88 103 HIS A CA 1
ATOM 799 C C . HIS A 1 103 ? -22.345 6.470 38.225 1.00 89.88 103 HIS A C 1
ATOM 801 O O . HIS A 1 103 ? -22.298 6.451 36.995 1.00 89.88 103 HIS A O 1
ATOM 807 N N . ASP A 1 104 ? -21.261 6.300 38.986 1.00 88.06 104 ASP A N 1
ATOM 808 C CA . ASP A 1 104 ? -19.911 6.122 38.433 1.00 88.06 104 ASP A CA 1
ATOM 809 C C . ASP A 1 104 ? -19.810 4.846 37.576 1.00 88.06 104 ASP A C 1
ATOM 811 O O . ASP A 1 104 ? -19.278 4.881 36.461 1.00 88.06 104 ASP A O 1
ATOM 815 N N . ILE A 1 105 ? -20.394 3.735 38.045 1.00 86.44 105 ILE A N 1
ATOM 816 C CA . ILE A 1 105 ? -20.459 2.467 37.298 1.00 86.44 105 ILE A CA 1
ATOM 817 C C . ILE A 1 105 ? -21.235 2.646 35.983 1.00 86.44 105 ILE A C 1
ATOM 819 O O . ILE A 1 105 ? -20.745 2.243 34.927 1.00 86.44 105 ILE A O 1
ATOM 823 N N . ARG A 1 106 ? -22.398 3.316 36.003 1.00 88.81 106 ARG A N 1
ATOM 824 C CA . ARG A 1 106 ? -23.181 3.620 34.787 1.00 88.81 106 ARG A CA 1
ATOM 825 C C . ARG A 1 106 ? -22.406 4.474 33.788 1.00 88.81 106 ARG A C 1
ATOM 827 O O . ARG A 1 106 ? -22.439 4.192 32.595 1.00 88.81 106 ARG A O 1
ATOM 834 N N . ILE A 1 107 ? -21.709 5.511 34.256 1.00 90.31 107 ILE A N 1
ATOM 835 C CA . ILE A 1 107 ? -20.887 6.370 33.390 1.00 90.31 107 ILE A CA 1
ATOM 836 C C . ILE A 1 107 ? -19.788 5.541 32.723 1.00 90.31 107 ILE A C 1
ATOM 838 O O . ILE A 1 107 ? -19.571 5.658 31.515 1.00 90.31 107 ILE A O 1
ATOM 842 N N . ARG A 1 108 ? -19.110 4.681 33.490 1.00 90.06 108 ARG A N 1
ATOM 843 C CA . ARG A 1 108 ? -18.051 3.815 32.967 1.00 90.06 108 ARG A CA 1
ATOM 844 C C . ARG A 1 108 ? -18.588 2.814 31.942 1.00 90.06 108 ARG A C 1
ATOM 846 O O . ARG A 1 108 ? -17.965 2.658 30.894 1.00 90.06 108 ARG A O 1
ATOM 853 N N . HIS A 1 109 ? -19.737 2.197 32.209 1.00 94.19 109 HIS A N 1
ATOM 854 C CA . HIS A 1 109 ? -20.394 1.258 31.293 1.00 94.19 109 HIS A CA 1
ATOM 855 C C . HIS A 1 109 ? -20.804 1.934 29.981 1.00 94.19 109 HIS A C 1
ATOM 857 O O . HIS A 1 109 ? -20.403 1.483 28.909 1.00 94.19 109 HIS A O 1
ATOM 863 N N . ASN A 1 110 ? -21.474 3.088 30.054 1.00 88.94 110 ASN A N 1
ATOM 864 C CA . ASN A 1 110 ? -21.861 3.864 28.873 1.00 88.94 110 ASN A CA 1
ATOM 865 C C . ASN A 1 110 ? -20.644 4.269 28.031 1.00 88.94 110 ASN A C 1
ATOM 867 O O . ASN A 1 110 ? -20.664 4.162 26.807 1.00 88.94 110 ASN A O 1
ATOM 871 N N . ARG A 1 111 ? -19.559 4.705 28.685 1.00 91.31 111 ARG A N 1
ATOM 872 C CA . ARG A 1 111 ? -18.317 5.079 27.999 1.00 91.31 111 ARG A CA 1
ATOM 873 C C . ARG A 1 111 ? -17.663 3.884 27.309 1.00 91.31 111 ARG A C 1
ATOM 875 O O . ARG A 1 111 ? -17.165 4.032 26.196 1.00 91.31 111 ARG A O 1
ATOM 882 N N . LEU A 1 112 ? -17.630 2.722 27.960 1.00 91.69 112 LEU A N 1
ATOM 883 C CA . LEU A 1 112 ? -17.090 1.497 27.366 1.00 91.69 112 LEU A CA 1
ATOM 884 C C . LEU A 1 112 ? -17.941 1.016 26.188 1.00 91.69 112 LEU A C 1
ATOM 886 O O . LEU A 1 112 ? -17.373 0.632 25.171 1.00 91.69 112 LEU A O 1
ATOM 890 N N . THR A 1 113 ? -19.266 1.120 26.292 1.00 91.25 113 THR A N 1
ATOM 891 C CA . THR A 1 113 ? -20.205 0.804 25.205 1.00 91.25 113 THR A CA 1
ATOM 892 C C . THR A 1 113 ? -19.949 1.698 23.991 1.00 91.25 113 THR A C 1
ATOM 894 O O . THR A 1 113 ? -19.679 1.202 22.906 1.00 91.25 113 THR A O 1
ATOM 897 N N . GLU A 1 114 ? -19.867 3.019 24.180 1.00 91.81 114 GLU A N 1
ATOM 898 C CA . GLU A 1 114 ? -19.572 3.963 23.089 1.00 91.81 114 GLU A CA 1
ATOM 899 C C . GLU A 1 114 ? -18.191 3.711 22.441 1.00 91.81 114 GLU A C 1
ATOM 901 O O . GLU A 1 114 ? -17.967 3.964 21.254 1.00 91.81 114 GLU A O 1
ATOM 906 N N . LEU A 1 115 ? -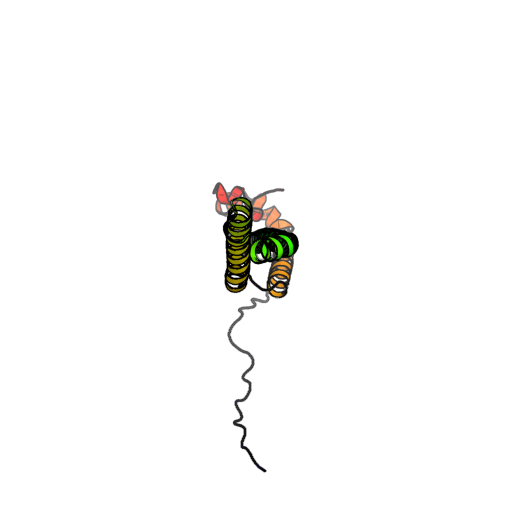17.206 3.251 23.220 1.00 89.69 115 LEU A N 1
ATOM 907 C CA . LEU A 1 115 ? -15.895 2.860 22.697 1.00 89.69 115 LEU A CA 1
ATOM 908 C C . LEU A 1 115 ? -15.957 1.553 21.894 1.00 89.69 115 LEU A C 1
ATOM 910 O O . LEU A 1 115 ? -15.295 1.473 20.856 1.00 89.69 115 LEU A O 1
ATOM 914 N N . ALA A 1 116 ? -16.743 0.571 22.341 1.00 89.38 116 ALA A N 1
ATOM 915 C CA . ALA A 1 116 ? -16.986 -0.676 21.621 1.00 89.38 116 ALA A CA 1
ATOM 916 C C . ALA A 1 116 ? -17.709 -0.413 20.289 1.00 89.38 116 ALA A C 1
ATOM 918 O O . ALA A 1 116 ? -17.175 -0.781 19.244 1.00 89.38 116 ALA A O 1
ATOM 919 N N . ASP A 1 117 ? -18.802 0.354 20.300 1.00 87.69 117 ASP A N 1
ATOM 920 C CA . ASP A 1 117 ? -19.574 0.712 19.101 1.00 87.69 117 ASP A CA 1
ATOM 921 C C . ASP A 1 117 ? -18.702 1.421 18.054 1.00 87.69 117 ASP A C 1
ATOM 923 O O . ASP A 1 117 ? -18.725 1.110 16.863 1.00 87.69 117 ASP A O 1
ATOM 927 N N . ARG A 1 118 ? -17.863 2.374 18.488 1.00 84.62 118 ARG A N 1
ATOM 928 C CA . ARG A 1 118 ? -16.922 3.058 17.586 1.00 84.62 118 ARG A CA 1
ATOM 929 C C . ARG A 1 118 ? -15.857 2.121 17.027 1.00 84.62 118 ARG A C 1
ATOM 931 O O . ARG A 1 118 ? -15.400 2.337 15.903 1.00 84.62 118 ARG A O 1
ATOM 938 N N . ALA A 1 119 ? -15.409 1.138 17.804 1.00 84.81 119 ALA A N 1
ATOM 939 C CA . ALA A 1 119 ? -14.451 0.147 17.333 1.00 84.81 119 ALA A CA 1
ATOM 940 C C . ALA A 1 119 ? -15.092 -0.789 16.295 1.00 84.81 119 ALA A C 1
ATOM 942 O O . ALA A 1 119 ? -14.462 -1.046 15.270 1.00 84.81 119 ALA A O 1
ATOM 943 N N . GLU A 1 120 ? -16.340 -1.212 16.502 1.00 85.38 120 GLU A N 1
ATOM 944 C CA . GLU A 1 120 ? -17.123 -1.999 15.538 1.00 85.38 120 GLU A CA 1
ATOM 945 C C . GLU A 1 120 ? -17.356 -1.232 14.235 1.00 85.38 120 GLU A C 1
ATOM 947 O O . GLU A 1 120 ? -16.956 -1.698 13.172 1.00 85.38 120 GLU A O 1
ATOM 952 N N . GLN A 1 121 ? -17.834 0.014 14.305 1.00 82.62 121 GLN A N 1
ATOM 953 C CA . GLN A 1 121 ? -18.044 0.847 13.113 1.00 82.62 121 GLN A CA 1
ATOM 954 C C . GLN A 1 121 ? -16.773 1.054 12.277 1.00 82.62 121 GLN A C 1
ATOM 956 O O . GLN A 1 121 ? -16.841 1.218 11.058 1.00 82.62 121 GLN A O 1
ATOM 961 N N . ARG A 1 122 ? -15.596 1.104 12.916 1.00 77.81 122 ARG A N 1
ATOM 962 C CA . ARG A 1 122 ? -14.313 1.201 12.203 1.00 77.81 122 ARG A CA 1
ATOM 963 C C . ARG A 1 122 ? -13.964 -0.095 11.484 1.00 77.81 122 ARG A C 1
ATOM 965 O O . ARG A 1 122 ? -13.426 -0.019 10.384 1.00 77.81 122 ARG A O 1
ATOM 972 N N . LEU A 1 123 ? -14.263 -1.242 12.089 1.00 79.50 123 LEU A N 1
ATOM 973 C CA . LEU A 1 123 ? -14.068 -2.548 11.465 1.00 79.50 123 LEU A CA 1
ATOM 974 C C . LEU A 1 123 ? -15.009 -2.728 10.266 1.00 79.50 123 LEU A C 1
ATOM 976 O O . LEU A 1 123 ? -14.546 -3.154 9.210 1.00 79.50 123 LEU A O 1
ATOM 980 N N . ASP A 1 124 ? -16.271 -2.312 10.388 1.00 72.31 124 ASP A N 1
ATOM 981 C CA . ASP A 1 124 ? -17.265 -2.406 9.309 1.00 72.31 124 ASP A CA 1
ATOM 982 C C . ASP A 1 124 ? -16.897 -1.515 8.116 1.00 72.31 124 ASP A C 1
ATOM 984 O O . ASP A 1 124 ? -16.773 -1.991 6.989 1.00 72.31 124 ASP A O 1
ATOM 988 N N . LYS A 1 125 ? -16.590 -0.232 8.363 1.00 67.81 125 LYS A N 1
ATOM 989 C CA . LYS A 1 125 ? -16.165 0.702 7.302 1.00 67.81 125 LYS A CA 1
ATOM 990 C C . LYS A 1 125 ? -14.881 0.261 6.600 1.00 67.81 125 LYS A C 1
ATOM 992 O O . LYS A 1 125 ? -14.691 0.553 5.422 1.00 67.81 125 LYS A O 1
ATOM 997 N N . GLN A 1 126 ? -13.975 -0.403 7.318 1.00 63.50 126 GLN A N 1
ATOM 998 C CA . GLN A 1 126 ? -12.761 -0.944 6.713 1.00 63.50 126 GLN A CA 1
ATOM 999 C C . GLN A 1 126 ? -13.044 -2.182 5.867 1.00 63.50 126 GLN A C 1
ATOM 1001 O O . GLN A 1 126 ? -12.351 -2.366 4.871 1.00 63.50 126 GLN A O 1
ATOM 1006 N N . HIS A 1 127 ? -14.053 -2.989 6.206 1.00 58.06 127 HIS A N 1
ATOM 1007 C CA . HIS A 1 127 ? -14.492 -4.109 5.374 1.00 58.06 127 HIS A CA 1
ATOM 1008 C C . HIS A 1 127 ? -14.997 -3.628 4.005 1.00 58.06 127 HIS A C 1
ATOM 1010 O O . HIS A 1 127 ? -14.624 -4.203 2.986 1.00 58.06 127 HIS A O 1
ATOM 1016 N N . ASP A 1 128 ? -15.721 -2.507 3.975 1.00 54.94 128 ASP A N 1
ATOM 1017 C CA . ASP A 1 128 ? -16.208 -1.888 2.735 1.00 54.94 128 ASP A CA 1
ATOM 1018 C C . ASP A 1 128 ? -15.092 -1.202 1.922 1.00 54.94 128 ASP A C 1
ATOM 1020 O O . ASP A 1 128 ? -15.110 -1.201 0.689 1.00 54.94 128 ASP A O 1
ATOM 1024 N N . ALA A 1 129 ? -14.085 -0.637 2.599 1.00 55.56 129 ALA A N 1
ATOM 1025 C CA . ALA A 1 129 ? -12.922 -0.010 1.960 1.00 55.56 129 ALA A CA 1
ATOM 1026 C C . ALA A 1 129 ? -11.864 -1.023 1.473 1.00 55.56 129 ALA A C 1
ATOM 1028 O O . ALA A 1 129 ? -10.965 -0.666 0.712 1.00 55.56 129 ALA A O 1
ATOM 1029 N N . LEU A 1 130 ? -11.968 -2.290 1.887 1.00 55.84 130 LEU A N 1
ATOM 1030 C CA . LEU A 1 130 ? -11.043 -3.386 1.580 1.00 55.84 130 LEU A CA 1
ATOM 1031 C C . LEU A 1 130 ? -11.245 -4.008 0.186 1.00 55.84 130 LEU A C 1
ATOM 1033 O O . LEU A 1 130 ? -10.789 -5.127 -0.045 1.00 55.84 130 LEU A O 1
ATOM 1037 N N . ASN A 1 131 ? -11.788 -3.261 -0.783 1.00 53.19 131 ASN A N 1
ATOM 1038 C CA . ASN A 1 131 ? -11.624 -3.550 -2.220 1.00 53.19 131 ASN A CA 1
ATOM 1039 C C . ASN A 1 131 ? -10.161 -3.328 -2.678 1.00 53.19 131 ASN A C 1
ATOM 1041 O O . ASN A 1 131 ? -9.888 -2.745 -3.724 1.00 53.19 131 ASN A O 1
ATOM 1045 N N . LEU A 1 132 ? -9.203 -3.764 -1.861 1.00 60.22 132 LEU A N 1
ATOM 1046 C CA . LEU A 1 132 ? -7.825 -3.992 -2.251 1.00 60.22 132 LEU A CA 1
ATOM 1047 C C . LEU A 1 132 ? -7.812 -5.195 -3.195 1.00 60.22 132 LEU A C 1
ATOM 1049 O O . LEU A 1 132 ? -8.555 -6.157 -2.984 1.00 60.22 132 LEU A O 1
ATOM 1053 N N . ASP A 1 133 ? -6.976 -5.126 -4.233 1.00 59.78 133 ASP A N 1
ATOM 1054 C CA . ASP A 1 133 ? -6.777 -6.224 -5.181 1.00 59.78 133 ASP A CA 1
ATOM 1055 C C . ASP A 1 133 ? -6.640 -7.556 -4.404 1.00 59.78 133 ASP A C 1
ATOM 1057 O O . ASP A 1 133 ? -5.816 -7.644 -3.481 1.00 59.78 133 ASP A O 1
ATOM 1061 N N . PRO A 1 134 ? -7.459 -8.584 -4.704 1.00 61.19 134 PRO A N 1
ATOM 1062 C CA . PRO A 1 134 ? -7.447 -9.820 -3.937 1.00 61.19 134 PRO A CA 1
ATOM 1063 C C . PRO A 1 134 ? -6.042 -10.451 -3.922 1.00 61.19 134 PRO A C 1
ATOM 1065 O O . PRO A 1 134 ? -5.295 -10.330 -4.891 1.00 61.19 134 PRO A O 1
ATOM 1068 N N . PRO 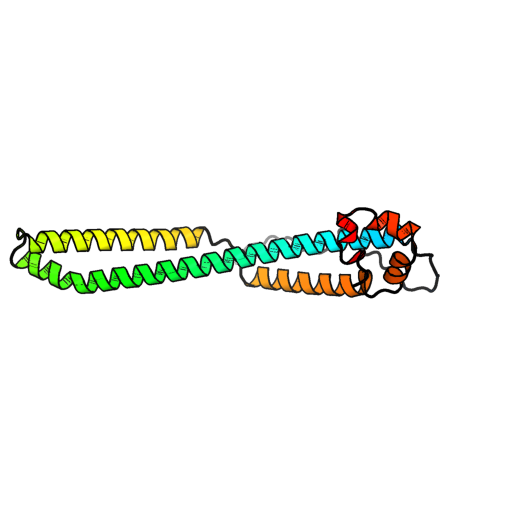A 1 135 ? -5.655 -11.188 -2.863 1.00 59.25 135 PRO A N 1
ATOM 1069 C CA . PRO A 1 135 ? -4.290 -11.710 -2.717 1.00 59.25 135 PRO A CA 1
ATOM 1070 C C . PRO A 1 135 ? -3.767 -12.490 -3.934 1.00 59.25 135 PRO A C 1
ATOM 1072 O O . PRO A 1 135 ? -2.576 -12.448 -4.230 1.00 59.25 135 PRO A O 1
ATOM 1075 N N . GLN A 1 136 ? -4.662 -13.169 -4.658 1.00 59.31 136 GLN A N 1
ATOM 1076 C CA . GLN A 1 136 ? -4.337 -13.894 -5.885 1.00 59.31 136 GLN A CA 1
ATOM 1077 C C . GLN A 1 136 ? -3.950 -12.958 -7.040 1.00 59.31 136 GLN A C 1
ATOM 1079 O O . GLN A 1 136 ? -2.991 -13.244 -7.750 1.00 59.31 136 GLN A O 1
ATOM 1084 N N . THR A 1 137 ? -4.639 -11.828 -7.234 1.00 68.00 137 THR A N 1
ATOM 1085 C CA . THR A 1 137 ? -4.319 -10.898 -8.331 1.00 68.00 137 THR A CA 1
ATOM 1086 C C . THR A 1 137 ? -2.995 -10.187 -8.089 1.00 68.00 137 THR A C 1
ATOM 1088 O O . THR A 1 137 ? -2.225 -10.021 -9.034 1.00 68.00 137 THR A O 1
ATOM 1091 N N . LEU A 1 138 ? -2.680 -9.845 -6.834 1.00 68.94 138 LEU A N 1
ATOM 1092 C CA . LEU A 1 138 ? -1.364 -9.313 -6.467 1.00 68.94 138 LEU A CA 1
ATOM 1093 C C . LEU A 1 138 ? -0.249 -10.330 -6.707 1.00 68.94 138 LEU A C 1
ATOM 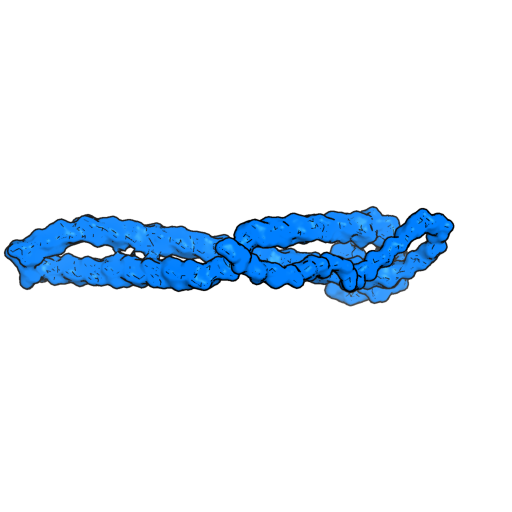1095 O O . LEU A 1 138 ? 0.768 -9.965 -7.289 1.00 68.94 138 LEU A O 1
ATOM 1099 N N . PHE A 1 139 ? -0.457 -11.601 -6.347 1.00 63.62 139 PHE A N 1
ATOM 1100 C CA . PHE A 1 139 ? 0.497 -12.675 -6.636 1.00 63.62 139 PHE A CA 1
ATOM 1101 C C . PHE A 1 139 ? 0.778 -12.800 -8.141 1.00 63.62 139 PHE A C 1
ATOM 1103 O O . PHE A 1 139 ? 1.934 -12.763 -8.553 1.00 63.62 139 PHE A O 1
ATOM 1110 N N . PHE A 1 140 ? -0.258 -12.858 -8.986 1.00 67.69 140 PHE A N 1
ATOM 1111 C CA . PHE A 1 140 ? -0.064 -12.918 -10.440 1.00 67.69 140 PHE A CA 1
ATOM 1112 C C . PHE A 1 140 ? 0.583 -11.646 -11.004 1.00 67.69 140 PHE A C 1
ATOM 1114 O O . PHE A 1 140 ? 1.360 -11.721 -11.955 1.00 67.69 140 PHE A O 1
ATOM 1121 N N . ARG A 1 141 ? 0.297 -10.471 -10.427 1.00 77.25 141 ARG A N 1
ATOM 1122 C CA . ARG A 1 141 ? 0.928 -9.203 -10.824 1.00 77.25 141 ARG A CA 1
ATOM 1123 C C . ARG A 1 141 ? 2.414 -9.181 -10.439 1.00 77.25 141 ARG A C 1
ATOM 1125 O O . ARG A 1 141 ? 3.223 -8.740 -11.251 1.00 77.25 141 ARG A O 1
ATOM 1132 N N . GLN A 1 142 ? 2.773 -9.704 -9.264 1.00 78.00 142 GLN A N 1
ATOM 1133 C CA . GLN A 1 142 ? 4.160 -9.904 -8.832 1.00 78.00 142 GLN A CA 1
ATOM 1134 C C . GLN A 1 142 ? 4.883 -10.911 -9.725 1.00 78.00 142 GLN A C 1
ATOM 1136 O O . GLN A 1 142 ? 5.958 -10.596 -10.222 1.00 78.00 142 GLN A O 1
ATOM 1141 N N . GLN A 1 143 ? 4.291 -12.075 -9.994 1.00 76.44 143 GLN A N 1
ATOM 1142 C CA . GLN A 1 143 ? 4.885 -13.078 -10.879 1.00 76.44 143 GLN A CA 1
ATOM 1143 C C . GLN A 1 143 ? 5.131 -12.504 -12.279 1.00 76.44 143 GLN A C 1
ATOM 1145 O O . GLN A 1 143 ? 6.249 -12.549 -12.776 1.00 76.44 143 GLN A O 1
ATOM 1150 N N . ARG A 1 144 ? 4.128 -11.829 -12.856 1.00 77.44 144 ARG A N 1
ATOM 1151 C CA . ARG A 1 144 ? 4.275 -11.133 -14.140 1.00 77.44 144 ARG A CA 1
ATOM 1152 C C . ARG A 1 144 ? 5.377 -10.073 -14.111 1.00 77.44 144 ARG A C 1
ATOM 1154 O O . ARG A 1 144 ? 6.044 -9.878 -15.120 1.00 77.44 144 ARG A O 1
ATOM 1161 N N . TYR A 1 145 ? 5.546 -9.351 -13.003 1.00 85.50 145 TYR A N 1
ATOM 1162 C CA . TYR A 1 145 ? 6.651 -8.402 -12.868 1.00 85.50 145 TYR A CA 1
ATOM 1163 C C . TYR A 1 145 ? 8.007 -9.107 -12.951 1.00 85.50 145 TYR A C 1
ATOM 1165 O O . TYR A 1 145 ? 8.860 -8.631 -13.691 1.00 85.50 145 TYR A O 1
ATOM 1173 N N . HIS A 1 146 ? 8.178 -10.240 -12.264 1.00 84.31 146 HIS A N 1
ATOM 1174 C CA . HIS A 1 146 ? 9.427 -11.007 -12.293 1.00 84.31 146 HIS A CA 1
ATOM 1175 C C . HIS A 1 146 ? 9.710 -11.543 -13.699 1.00 84.31 146 HIS A C 1
ATOM 1177 O O . HIS A 1 146 ? 10.776 -11.268 -14.233 1.00 84.31 146 HIS A O 1
ATOM 1183 N N . ASP A 1 147 ? 8.723 -12.164 -14.354 1.00 79.06 147 ASP A N 1
ATOM 1184 C CA . ASP A 1 147 ? 8.887 -12.695 -15.715 1.00 79.06 147 ASP A CA 1
ATOM 1185 C C . ASP A 1 147 ? 9.332 -11.603 -16.709 1.00 79.06 147 ASP A C 1
ATOM 1187 O O . ASP A 1 147 ? 10.227 -11.800 -17.532 1.00 79.06 147 ASP A O 1
ATOM 1191 N N . VAL A 1 148 ? 8.712 -10.419 -16.631 1.00 82.44 148 VAL A N 1
ATOM 1192 C CA . VAL A 1 148 ? 9.039 -9.289 -17.515 1.00 82.44 148 VAL A CA 1
ATOM 1193 C C . VAL A 1 148 ? 10.376 -8.646 -17.136 1.00 82.44 148 VAL A C 1
ATOM 1195 O O . VAL A 1 148 ? 11.078 -8.151 -18.019 1.00 82.44 148 VAL A O 1
ATOM 1198 N N . TYR A 1 149 ? 10.730 -8.632 -15.851 1.00 87.00 149 TYR A N 1
ATOM 1199 C CA . TYR A 1 149 ? 12.009 -8.119 -15.371 1.00 87.00 149 TYR A CA 1
ATOM 1200 C C . TYR A 1 149 ? 13.164 -9.015 -15.820 1.00 87.00 149 TYR A C 1
ATOM 1202 O O . TYR A 1 149 ? 14.127 -8.508 -16.385 1.00 87.00 149 TYR A O 1
ATOM 1210 N N . ASP A 1 150 ? 13.034 -10.332 -15.677 1.00 84.69 150 ASP A N 1
ATOM 1211 C CA . ASP A 1 150 ? 14.044 -11.301 -16.110 1.00 84.69 150 ASP A CA 1
ATOM 1212 C C . ASP A 1 150 ? 14.269 -11.218 -17.623 1.00 84.69 150 ASP A C 1
ATOM 1214 O O . ASP A 1 150 ? 15.406 -11.181 -18.097 1.00 84.69 150 ASP A O 1
ATOM 1218 N N . GLN A 1 151 ? 13.185 -11.090 -18.397 1.00 83.50 151 GLN A N 1
ATOM 1219 C CA . GLN A 1 151 ? 13.283 -10.862 -19.836 1.00 83.50 151 GLN A CA 1
ATOM 1220 C C . GLN A 1 151 ? 13.967 -9.527 -20.165 1.00 83.50 151 GLN A C 1
ATOM 1222 O O . GLN A 1 151 ? 14.763 -9.452 -21.101 1.00 83.50 151 GLN A O 1
ATOM 1227 N N . PHE A 1 152 ? 13.666 -8.465 -19.416 1.00 88.38 152 PHE A N 1
ATOM 1228 C CA . PHE A 1 152 ? 14.335 -7.179 -19.581 1.00 88.38 152 PHE A CA 1
ATOM 1229 C C . PHE A 1 152 ? 15.833 -7.291 -19.293 1.00 88.38 152 PHE A C 1
ATOM 1231 O O . PHE A 1 152 ? 16.620 -6.822 -20.108 1.00 88.38 152 PHE A O 1
ATOM 1238 N N . ILE A 1 153 ? 16.243 -7.952 -18.210 1.00 86.25 153 ILE A N 1
ATOM 1239 C CA . ILE A 1 153 ? 17.661 -8.162 -17.905 1.00 86.25 153 ILE A CA 1
ATOM 1240 C C . ILE A 1 153 ? 18.339 -8.936 -19.041 1.00 86.25 153 ILE A C 1
ATOM 1242 O O . ILE A 1 153 ? 19.306 -8.445 -19.619 1.00 86.25 153 ILE A O 1
ATOM 1246 N N . ALA A 1 154 ? 17.769 -10.060 -19.472 1.00 83.25 154 ALA A N 1
ATOM 1247 C CA . ALA A 1 154 ? 18.353 -10.870 -20.540 1.00 83.25 154 ALA A CA 1
ATOM 1248 C C . ALA A 1 154 ? 18.531 -10.107 -21.869 1.00 83.25 154 ALA A C 1
ATOM 1250 O O . ALA A 1 154 ? 19.509 -10.318 -22.582 1.00 83.25 154 ALA A O 1
ATOM 1251 N N . MET A 1 155 ? 17.592 -9.225 -22.229 1.00 82.19 155 MET A N 1
ATOM 1252 C CA . MET A 1 155 ? 17.626 -8.526 -23.521 1.00 82.19 155 MET A CA 1
ATOM 1253 C C . MET A 1 155 ? 18.330 -7.168 -23.476 1.00 82.19 155 MET A C 1
ATOM 1255 O O . MET A 1 155 ? 18.985 -6.786 -24.444 1.00 82.19 155 MET A O 1
ATOM 1259 N N . CYS A 1 156 ? 18.155 -6.414 -22.394 1.00 83.50 156 CYS A N 1
ATOM 1260 C CA . CYS A 1 156 ? 18.530 -5.003 -22.303 1.00 83.50 156 CYS A CA 1
ATOM 1261 C C . CYS A 1 156 ? 19.734 -4.735 -21.408 1.00 83.50 156 CYS A C 1
ATOM 1263 O O . CYS A 1 156 ? 20.242 -3.619 -21.434 1.00 83.50 156 CYS A O 1
ATOM 1265 N N . ARG A 1 157 ? 20.170 -5.722 -20.623 1.00 81.12 157 ARG A N 1
ATOM 1266 C CA . ARG A 1 157 ? 21.302 -5.604 -19.702 1.00 81.12 157 ARG A CA 1
ATOM 1267 C C . ARG A 1 157 ? 22.405 -6.597 -20.052 1.00 81.12 157 ARG A C 1
ATOM 1269 O O . ARG A 1 157 ? 23.549 -6.207 -20.217 1.00 81.12 157 ARG A O 1
ATOM 1276 N N . ASP A 1 158 ? 22.043 -7.861 -20.221 1.00 83.06 158 ASP A N 1
ATOM 1277 C CA . ASP A 1 158 ? 23.005 -8.956 -20.367 1.00 83.06 158 ASP A CA 1
ATOM 1278 C C . ASP A 1 158 ? 23.240 -9.332 -21.841 1.00 83.06 158 ASP A C 1
ATOM 1280 O O . ASP A 1 158 ? 23.694 -10.433 -22.151 1.00 83.06 158 ASP A O 1
ATOM 1284 N N . SER A 1 159 ? 22.913 -8.431 -22.772 1.00 81.81 159 SER A N 1
ATOM 1285 C CA . SER A 1 159 ? 23.077 -8.661 -24.207 1.00 81.81 159 SER A CA 1
ATOM 1286 C C . SER A 1 159 ? 24.327 -7.980 -24.764 1.00 81.81 159 SER A C 1
ATOM 1288 O O . SER A 1 159 ? 24.680 -6.868 -24.380 1.00 81.81 159 SER A O 1
ATOM 1290 N N . ASP A 1 160 ? 24.968 -8.605 -25.754 1.00 84.62 160 ASP A N 1
ATOM 1291 C CA . ASP A 1 160 ? 26.139 -8.027 -26.437 1.00 84.62 160 ASP A CA 1
ATOM 1292 C C . ASP A 1 160 ? 25.843 -6.651 -27.058 1.00 84.62 160 ASP A C 1
ATOM 1294 O O . ASP A 1 160 ? 26.710 -5.778 -27.122 1.00 84.62 160 ASP A O 1
ATOM 1298 N N . VAL A 1 161 ? 24.595 -6.434 -27.481 1.00 84.88 161 VAL A N 1
ATOM 1299 C CA . VAL A 1 161 ? 24.116 -5.164 -28.044 1.00 84.88 161 VAL A CA 1
ATOM 1300 C C . VAL A 1 161 ? 24.069 -4.064 -26.979 1.00 84.88 161 VAL A C 1
ATOM 1302 O O . VAL A 1 161 ? 24.368 -2.909 -27.283 1.00 84.88 161 VAL A O 1
ATOM 1305 N N . HIS A 1 162 ? 23.753 -4.399 -25.723 1.00 87.69 162 HIS A N 1
ATOM 1306 C CA . HIS A 1 162 ? 23.829 -3.449 -24.612 1.00 87.69 162 HIS A CA 1
ATOM 1307 C C . HIS A 1 162 ? 25.263 -2.974 -24.388 1.00 87.69 162 HIS A C 1
ATOM 1309 O O . HIS A 1 162 ? 25.507 -1.768 -24.372 1.00 87.69 162 HIS A O 1
ATOM 1315 N N . TYR A 1 163 ? 26.232 -3.888 -24.336 1.00 84.94 163 TYR A N 1
ATOM 1316 C CA . TYR A 1 163 ? 27.638 -3.504 -24.199 1.00 84.94 163 TYR A CA 1
ATOM 1317 C C . TYR A 1 163 ? 28.124 -2.633 -25.364 1.00 84.94 163 TYR A C 1
ATOM 1319 O O . TYR A 1 163 ? 28.852 -1.666 -25.138 1.00 84.94 163 TYR A O 1
ATOM 1327 N N . GLN A 1 164 ? 27.683 -2.916 -26.594 1.00 87.69 164 GLN A N 1
ATOM 1328 C CA . GLN A 1 164 ? 27.975 -2.075 -27.760 1.00 87.69 164 GLN A CA 1
ATOM 1329 C C . GLN A 1 164 ? 27.359 -0.673 -27.633 1.00 87.69 164 GLN A C 1
ATOM 1331 O O . GLN A 1 164 ? 28.045 0.310 -27.904 1.00 87.69 164 GLN A O 1
ATOM 1336 N N . LEU A 1 165 ? 26.110 -0.560 -27.165 1.00 87.06 165 LEU A N 1
ATOM 1337 C CA . LEU A 1 165 ? 25.458 0.728 -26.894 1.00 87.06 165 LEU A CA 1
ATOM 1338 C C . LEU A 1 165 ? 26.239 1.553 -25.863 1.00 87.06 165 LEU A C 1
ATOM 1340 O O . LEU A 1 165 ? 26.411 2.753 -26.049 1.00 87.06 165 LEU A O 1
ATOM 1344 N N . ILE A 1 166 ? 26.706 0.925 -24.784 1.00 87.06 166 ILE A N 1
ATOM 1345 C CA . ILE A 1 166 ? 27.468 1.601 -23.726 1.00 87.06 166 ILE A CA 1
ATOM 1346 C C . ILE A 1 166 ? 28.843 2.070 -24.226 1.00 87.06 166 ILE A C 1
ATOM 1348 O O . ILE A 1 166 ? 29.339 3.111 -23.793 1.00 87.06 166 ILE A O 1
ATOM 1352 N N . GLN A 1 167 ? 29.470 1.307 -25.123 1.00 88.75 167 GLN A N 1
ATOM 1353 C CA . GLN A 1 167 ? 30.796 1.611 -25.662 1.00 88.75 167 GLN A CA 1
ATOM 1354 C C . GLN A 1 167 ? 30.772 2.628 -26.811 1.00 88.75 167 GLN A C 1
ATOM 1356 O O . GLN A 1 167 ? 31.800 3.256 -27.060 1.00 88.75 167 GLN A O 1
ATOM 1361 N N . ASP A 1 168 ? 29.636 2.818 -27.493 1.00 90.25 168 ASP A N 1
ATOM 1362 C CA . ASP A 1 168 ? 29.468 3.829 -28.541 1.00 90.25 168 ASP A CA 1
ATOM 1363 C C . ASP A 1 168 ? 29.108 5.202 -27.932 1.00 90.25 168 ASP A C 1
ATOM 1365 O O . ASP A 1 168 ? 27.982 5.399 -27.465 1.00 90.25 168 ASP A O 1
ATOM 1369 N N . PRO A 1 169 ? 30.010 6.205 -27.961 1.00 88.19 169 PRO A N 1
ATOM 1370 C CA . PRO A 1 169 ? 29.760 7.492 -27.313 1.00 88.19 169 PRO A CA 1
ATOM 1371 C C . PRO A 1 169 ? 28.611 8.286 -27.944 1.00 88.19 169 PRO A C 1
ATOM 1373 O O . PRO A 1 169 ? 27.964 9.079 -27.260 1.00 88.19 169 PRO A O 1
ATOM 1376 N N . ASN A 1 170 ? 28.361 8.108 -29.244 1.00 91.00 170 ASN A N 1
ATOM 1377 C CA . ASN A 1 170 ? 27.326 8.840 -29.964 1.00 91.00 170 ASN A CA 1
ATOM 1378 C C . ASN A 1 170 ? 25.946 8.241 -29.668 1.00 91.00 170 ASN A C 1
ATOM 1380 O O . ASN A 1 170 ? 25.031 8.965 -29.274 1.00 91.00 170 ASN A O 1
ATOM 1384 N N . ALA A 1 171 ? 25.809 6.918 -29.779 1.00 87.38 171 ALA A N 1
ATOM 1385 C CA . ALA A 1 171 ? 24.574 6.222 -29.441 1.00 87.38 171 ALA A CA 1
ATOM 1386 C C . ALA A 1 171 ? 24.248 6.363 -27.947 1.00 87.38 171 ALA A C 1
ATOM 1388 O O . ALA A 1 171 ? 23.118 6.711 -27.593 1.00 87.38 171 ALA A O 1
ATOM 1389 N N . TYR A 1 172 ? 25.247 6.209 -27.073 1.00 90.00 172 TYR A N 1
ATOM 1390 C CA . TYR A 1 172 ? 25.086 6.419 -25.638 1.00 90.00 172 TYR A CA 1
ATOM 1391 C C . TYR A 1 172 ? 24.626 7.842 -25.319 1.00 90.00 172 TYR A C 1
ATOM 1393 O O . TYR A 1 172 ? 23.688 8.024 -24.552 1.00 90.00 172 TYR A O 1
ATOM 1401 N N . GLN A 1 173 ? 25.218 8.876 -25.921 1.00 91.25 173 GLN A N 1
ATOM 1402 C CA . GLN A 1 173 ? 24.793 10.253 -25.658 1.00 91.25 173 GLN A CA 1
ATOM 1403 C C . GLN A 1 173 ? 23.362 10.528 -26.152 1.00 91.25 173 GLN A C 1
ATOM 1405 O O . GLN A 1 173 ? 22.637 11.293 -25.515 1.00 91.25 173 GLN A O 1
ATOM 1410 N N . GLN A 1 174 ? 22.924 9.900 -27.245 1.00 90.88 174 GLN A N 1
ATOM 1411 C CA . GLN A 1 174 ? 21.559 10.055 -27.760 1.00 90.88 174 GLN A CA 1
ATOM 1412 C C . GLN A 1 174 ? 20.505 9.348 -26.896 1.00 90.88 174 GLN A C 1
ATOM 1414 O O . GLN A 1 174 ? 19.411 9.878 -26.707 1.00 90.88 174 GLN A O 1
ATOM 1419 N N . VAL A 1 175 ? 20.824 8.177 -26.342 1.00 87.81 175 VAL A N 1
ATOM 1420 C CA . VAL A 1 175 ? 19.900 7.393 -25.503 1.00 87.81 175 VAL A CA 1
ATOM 1421 C C . VAL A 1 175 ? 19.973 7.826 -24.035 1.00 87.81 175 VAL A C 1
ATOM 1423 O O . VAL A 1 175 ? 18.956 8.054 -23.381 1.00 87.81 175 VAL A O 1
ATOM 1426 N N . CYS A 1 176 ? 21.185 7.983 -23.521 1.00 91.50 176 CYS A N 1
ATOM 1427 C CA . CYS A 1 176 ? 21.524 8.157 -22.112 1.00 91.50 176 CYS A CA 1
ATOM 1428 C C . CYS A 1 176 ? 22.042 9.568 -21.791 1.00 91.50 176 CYS A C 1
ATOM 1430 O O . CYS A 1 176 ? 22.592 9.797 -20.719 1.00 91.50 176 CYS A O 1
ATOM 1432 N N . GLY A 1 177 ? 21.901 10.545 -22.690 1.00 87.44 177 GLY A N 1
ATOM 1433 C CA . GLY A 1 177 ? 22.431 11.897 -22.478 1.00 87.44 177 GLY A CA 1
ATOM 1434 C C . GLY A 1 177 ? 21.765 12.674 -21.337 1.00 87.44 177 GLY A C 1
ATOM 1435 O O . GLY A 1 177 ? 22.405 13.535 -20.730 1.00 87.44 177 GLY A O 1
ATOM 1436 N N . SER A 1 178 ? 20.504 12.369 -21.011 1.00 88.62 178 SER A N 1
ATOM 1437 C CA . SER A 1 178 ? 19.766 13.033 -19.930 1.00 88.62 178 SER A CA 1
ATOM 1438 C C . SER A 1 178 ? 20.124 12.461 -18.555 1.00 88.62 178 SER A C 1
ATOM 1440 O O . SER A 1 178 ? 20.365 11.266 -18.402 1.00 88.62 178 SER A O 1
ATOM 1442 N N . GLY A 1 179 ? 20.110 13.307 -17.519 1.00 82.38 179 GLY A N 1
ATOM 1443 C CA . GLY A 1 179 ? 20.388 12.868 -16.145 1.00 82.38 179 GLY A CA 1
ATOM 1444 C C . GLY A 1 179 ? 19.439 11.769 -15.650 1.00 82.38 179 GLY A C 1
ATOM 1445 O O . GLY A 1 179 ? 19.876 10.869 -14.940 1.00 82.38 179 GLY A O 1
ATOM 1446 N N . SER A 1 180 ? 18.171 11.793 -16.079 1.00 80.81 180 SER A N 1
ATOM 1447 C CA . SER A 1 180 ? 17.198 10.740 -15.767 1.00 80.81 180 SER A CA 1
ATOM 1448 C C . SER A 1 180 ? 17.548 9.411 -16.430 1.00 80.81 180 SER A C 1
ATOM 1450 O O . SER A 1 180 ? 17.433 8.369 -15.794 1.00 80.81 180 SER A O 1
ATOM 1452 N N . ASN A 1 181 ? 17.998 9.435 -17.688 1.00 87.00 181 ASN A N 1
ATOM 1453 C CA . ASN A 1 181 ? 18.313 8.210 -18.413 1.00 87.00 181 ASN A CA 1
ATOM 1454 C C . ASN A 1 181 ? 19.636 7.623 -17.927 1.00 87.00 181 ASN A C 1
ATOM 1456 O O . ASN A 1 181 ? 19.725 6.413 -17.818 1.00 87.00 181 ASN A O 1
ATOM 1460 N N . LYS A 1 182 ? 20.627 8.431 -17.527 1.00 86.50 182 LYS A N 1
ATOM 1461 C CA . LYS A 1 182 ? 21.877 7.916 -16.923 1.00 86.50 182 LYS A CA 1
ATOM 1462 C C . LYS A 1 182 ? 21.657 7.101 -15.653 1.00 86.50 182 LYS A C 1
ATOM 1464 O O . LYS A 1 182 ? 22.451 6.217 -15.365 1.00 86.50 182 LYS A O 1
ATOM 1469 N N . ALA A 1 183 ? 20.606 7.414 -14.899 1.00 83.75 183 ALA A N 1
ATOM 1470 C CA . ALA A 1 183 ? 20.242 6.683 -13.689 1.00 83.75 183 ALA A CA 1
ATOM 1471 C C . ALA A 1 183 ? 19.449 5.392 -13.974 1.00 83.75 183 ALA A C 1
ATOM 1473 O O . ALA A 1 183 ? 19.139 4.658 -13.040 1.00 83.75 183 ALA A O 1
ATOM 1474 N N . SER A 1 184 ? 19.094 5.135 -15.237 1.00 87.62 184 SER A N 1
ATOM 1475 C CA . SER A 1 184 ? 18.375 3.929 -15.643 1.00 87.62 184 SER A CA 1
ATOM 1476 C C . SER A 1 184 ? 19.297 2.710 -15.681 1.00 87.62 184 SER A C 1
ATOM 1478 O O . SER A 1 184 ? 20.486 2.820 -15.993 1.00 87.62 184 SER A O 1
ATOM 1480 N N . ILE A 1 185 ? 18.723 1.535 -15.438 1.00 86.00 185 ILE A N 1
ATOM 1481 C CA . ILE A 1 185 ? 19.389 0.233 -15.541 1.00 86.00 185 ILE A CA 1
ATOM 1482 C C . ILE A 1 185 ? 19.955 0.038 -16.954 1.00 86.00 185 ILE A C 1
ATOM 1484 O O . ILE A 1 185 ? 21.079 -0.444 -17.103 1.00 86.00 185 ILE A O 1
ATOM 1488 N N . THR A 1 186 ? 19.203 0.473 -17.969 1.00 87.38 186 THR A N 1
ATOM 1489 C CA . THR A 1 186 ? 19.576 0.436 -19.392 1.00 87.38 186 THR A CA 1
ATOM 1490 C C . THR A 1 186 ? 20.863 1.214 -19.686 1.00 87.38 186 THR A C 1
ATOM 1492 O O . THR A 1 186 ? 21.648 0.809 -20.535 1.00 87.38 186 THR A O 1
ATOM 1495 N N . CYS A 1 187 ? 21.107 2.328 -18.996 1.00 86.19 187 CYS A N 1
ATOM 1496 C CA . CYS A 1 187 ? 22.263 3.198 -19.245 1.00 86.19 187 CYS A CA 1
ATOM 1497 C C . CYS A 1 187 ? 23.395 3.039 -18.225 1.00 86.19 187 CYS A C 1
ATOM 1499 O O . CYS A 1 187 ? 24.452 3.647 -18.378 1.00 86.19 187 CYS A O 1
ATOM 1501 N N . SER A 1 188 ? 23.181 2.262 -17.168 1.00 81.06 188 SER A N 1
ATOM 1502 C CA . SER A 1 188 ? 24.201 1.980 -16.162 1.00 81.06 188 SER A CA 1
ATOM 1503 C C . SER A 1 188 ? 25.098 0.811 -16.582 1.00 81.06 188 SER A C 1
ATOM 1505 O O . SER A 1 188 ? 24.621 -0.185 -17.123 1.00 81.06 188 SER A O 1
ATOM 1507 N N . LEU A 1 189 ? 26.397 0.929 -16.295 1.00 66.12 189 LEU A N 1
ATOM 1508 C CA . LEU A 1 189 ? 27.386 -0.140 -16.494 1.00 66.12 189 LEU A CA 1
ATOM 1509 C C . LEU A 1 189 ? 27.281 -1.257 -15.440 1.00 66.12 189 LEU A C 1
ATOM 1511 O O . LEU A 1 189 ? 27.771 -2.356 -15.688 1.00 66.12 189 LEU A O 1
ATOM 1515 N N . PHE A 1 190 ? 26.656 -0.973 -14.289 1.00 52.91 190 PHE A N 1
ATOM 1516 C CA . PHE A 1 190 ? 26.512 -1.851 -13.121 1.00 52.91 190 PHE A CA 1
ATOM 1517 C C . PHE A 1 190 ? 25.277 -1.481 -12.306 1.00 52.91 190 PHE A C 1
ATOM 1519 O O . PHE A 1 190 ? 24.833 -0.319 -12.393 1.00 52.91 190 PHE A O 1
#

Solvent-accessible surface area (backbone atoms only — not comparable to full-atom values): 10997 Å² total; per-residue (Å²): 137,88,81,89,77,82,85,79,77,85,78,78,87,88,83,81,81,86,76,78,76,78,75,94,64,101,62,91,66,83,73,57,44,43,62,51,46,48,51,35,48,52,52,50,54,50,49,54,52,53,50,50,56,48,53,53,52,50,50,54,51,51,54,51,50,53,54,49,52,52,40,53,51,51,31,54,51,33,53,50,54,47,64,66,44,44,62,56,46,54,50,25,56,73,75,41,56,86,36,71,68,31,50,53,46,49,54,52,49,54,52,40,50,56,52,29,53,54,32,49,55,51,53,54,55,46,62,72,67,54,80,56,77,53,74,66,59,50,49,53,53,52,50,52,48,50,60,54,47,55,50,43,40,55,62,37,56,72,23,74,63,35,56,50,27,71,69,33,68,67,41,29,46,73,52,30,60,47,76,72,36,42,73,31,74,65,54,36,98,117

pLDDT: mean 75.97, std 18.9, range [31.33, 96.19]

Organism: NCBI:txid491954

Radius of gyration: 32.0 Å; Cα contacts (8 Å, |Δi|>4): 116; chains: 1; bounding box: 71×44×87 Å

Secondary structure (DSSP, 8-state):
--------------S----------S------HHHHHHHHHHHHHHHHHHHHHHHHHHHHHHHHHHHHHHHHHHHHHHHHHHHHHHHHHHHHHHH-TTSHHHHHHHHHHHHHHHHHHHHHHHHHHHHHH-----HHHHHHHHHHHHHHHHHHHHHHTSSHHHHHHHH-HHHHHHHH-SHHHHTSTTT---

Foldseek 3Di:
DDDDDDDPDDDDDDDDPPPPPPPPDDDPPVPLLLVLLQVLVVLLVVLVVLVVVLVVLVVVVVVLVVVLVVLVVLLVVLVVVLVVLVVVLVVCCVPPCPDPSNVVSVVSNVVSVVSNVVSVVVNVVSVVVPPRDPPVVSVVSVVVSVVSVVVSCVRQPVDPSLVVCQVDPVSLCSNQVDPVSCPTSSNDPD